Protein AF-A0A6G2JF98-F1 (afdb_monomer_lite)

Radius of gyration: 20.57 Å; chains: 1; bounding box: 46×42×62 Å

pLDDT: mean 96.07, std 3.15, range [63.69, 98.88]

Secondary structure (DSSP, 8-state):
----SSHHHHHHHHHTTPPB-TTS---HHHHHHHHHHHHHHHHHHHHHHHHHHHHHTT-SSHHHHHHHHHHHHHHHHHHHHHHHHHHTTTSS-HHHHHHHHHTTSS---GGGGS---SHHHHHHIIIIIHHHHHHHHHHHHHH--BHHHHHHHHHHHHHHHHHHHHHHHHHHHHHTS-HHHHHHHHHHHHHHHHHHHHTT-SPPPTT-HHHHTTSS-S-HHHHHHHHHHHHHHHHHHTT---S-TT-EE-TTT--EE-----HHHHHHHHTT-STTHHHHHHHHHHHHHHTHHHHHHHHHHHHHH-

Structure (mmCIF, N/CA/C/O backbone):
data_AF-A0A6G2JF98-F1
#
_entry.id   AF-A0A6G2JF98-F1
#
loop_
_atom_site.group_PDB
_atom_site.id
_atom_site.type_symbol
_atom_site.label_atom_id
_atom_site.label_alt_id
_atom_site.label_comp_id
_atom_site.label_asym_id
_atom_site.label_entity_id
_atom_site.label_seq_id
_atom_site.pdbx_PDB_ins_code
_atom_site.Cartn_x
_atom_site.Cartn_y
_atom_site.Cartn_z
_atom_site.occupan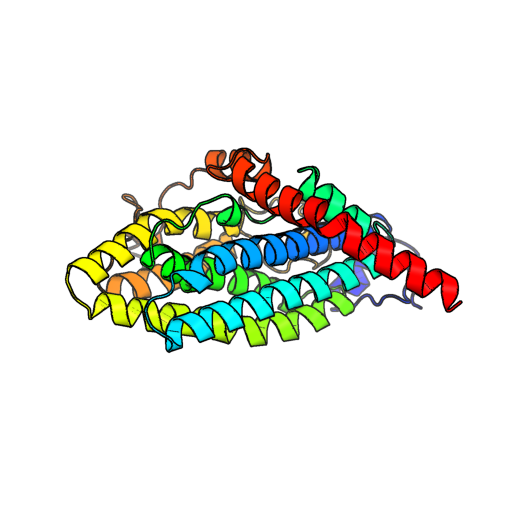cy
_atom_site.B_iso_or_equiv
_atom_site.auth_seq_id
_atom_site.auth_comp_id
_atom_site.auth_asym_id
_atom_site.auth_atom_id
_atom_site.pdbx_PDB_model_num
ATOM 1 N N . MET A 1 1 ? 23.867 4.548 -20.975 1.00 83.94 1 MET A N 1
ATOM 2 C CA . MET A 1 1 ? 23.493 3.225 -21.497 1.00 83.94 1 MET A CA 1
ATOM 3 C C . MET A 1 1 ? 24.542 2.176 -21.167 1.00 83.94 1 MET A C 1
ATOM 5 O O . MET A 1 1 ? 25.550 2.057 -21.861 1.00 83.94 1 MET A O 1
ATOM 9 N N . ARG A 1 2 ? 24.323 1.452 -20.067 1.00 94.69 2 ARG A N 1
ATOM 10 C CA . ARG A 1 2 ? 25.008 0.187 -19.772 1.00 94.69 2 ARG A CA 1
ATOM 11 C C . ARG A 1 2 ? 24.313 -0.956 -20.513 1.00 94.69 2 ARG A C 1
ATOM 13 O O . ARG A 1 2 ? 23.134 -0.856 -20.834 1.00 94.69 2 ARG A O 1
ATOM 20 N N . SER A 1 3 ? 25.050 -2.025 -20.771 1.00 94.19 3 SER A N 1
ATOM 21 C CA . SER A 1 3 ? 24.544 -3.273 -21.346 1.00 94.19 3 SER A CA 1
ATOM 22 C C . SER A 1 3 ? 25.224 -4.439 -20.643 1.00 94.19 3 SER A C 1
ATOM 24 O O . SER A 1 3 ? 26.373 -4.290 -20.226 1.00 94.19 3 SER A O 1
ATOM 26 N N . TRP A 1 4 ? 24.562 -5.590 -20.563 1.00 95.81 4 TRP A N 1
ATOM 27 C CA . TRP A 1 4 ? 25.105 -6.790 -19.922 1.00 95.81 4 TRP A CA 1
ATOM 28 C C . TRP A 1 4 ? 25.128 -7.940 -20.917 1.00 95.81 4 TRP A C 1
ATOM 30 O O . TRP A 1 4 ? 24.192 -8.141 -21.687 1.00 95.81 4 TRP A O 1
ATOM 40 N N . SER A 1 5 ? 26.209 -8.708 -20.897 1.00 93.94 5 SER A N 1
ATOM 41 C CA . SER A 1 5 ? 26.403 -9.870 -21.766 1.00 93.94 5 SER A CA 1
ATOM 42 C C . SER A 1 5 ? 25.667 -11.121 -21.273 1.00 93.94 5 SER A C 1
ATOM 44 O O . SER A 1 5 ? 25.494 -12.078 -22.028 1.00 93.94 5 SER A O 1
ATOM 46 N N . SER A 1 6 ? 25.235 -11.129 -20.007 1.00 96.25 6 SER A N 1
ATOM 47 C CA . SER A 1 6 ? 24.511 -12.231 -19.372 1.00 96.25 6 SER A CA 1
ATOM 48 C C . SER A 1 6 ? 23.693 -11.759 -18.165 1.00 96.25 6 SER A C 1
ATOM 50 O O . SER A 1 6 ? 23.936 -10.684 -17.614 1.00 96.25 6 SER A O 1
ATOM 52 N N . MET A 1 7 ? 22.753 -12.597 -17.711 1.00 96.38 7 MET A N 1
ATOM 53 C CA . MET A 1 7 ? 22.017 -12.353 -16.464 1.00 96.38 7 MET A CA 1
ATOM 54 C C . MET A 1 7 ? 22.942 -12.372 -15.236 1.00 96.38 7 MET A C 1
ATOM 56 O O . MET A 1 7 ? 22.711 -11.621 -14.299 1.00 96.38 7 MET A O 1
ATOM 60 N N . GLU A 1 8 ? 24.011 -13.174 -15.246 1.00 97.06 8 GLU A N 1
ATOM 61 C CA . GLU A 1 8 ? 24.986 -13.218 -14.144 1.00 97.06 8 GLU A CA 1
ATOM 62 C C . GLU A 1 8 ? 25.720 -11.880 -13.986 1.00 97.06 8 GLU A C 1
ATOM 64 O O . GLU A 1 8 ? 25.903 -11.398 -12.871 1.00 97.06 8 GLU A O 1
ATOM 69 N N . GLU A 1 9 ? 26.100 -11.244 -15.098 1.00 97.44 9 GLU A N 1
ATOM 70 C CA . GLU A 1 9 ? 26.723 -9.916 -15.081 1.00 97.44 9 GLU A CA 1
ATOM 71 C C . GLU A 1 9 ? 25.745 -8.839 -14.590 1.00 97.44 9 GLU A C 1
ATOM 73 O O . GLU A 1 9 ? 26.124 -7.957 -13.816 1.00 97.44 9 GLU A O 1
ATOM 78 N N . PHE A 1 10 ? 24.479 -8.924 -15.014 1.00 97.94 10 PHE A N 1
ATOM 79 C CA . PHE A 1 10 ? 23.415 -8.045 -14.529 1.00 97.94 10 PHE A CA 1
ATOM 80 C C . PHE A 1 10 ? 23.220 -8.190 -13.019 1.00 97.94 10 PHE A C 1
ATOM 82 O O . PHE A 1 10 ? 23.244 -7.196 -12.299 1.00 97.94 10 PHE A O 1
ATOM 89 N N . GLU A 1 11 ? 23.112 -9.418 -12.520 1.00 97.31 11 GLU A N 1
ATOM 90 C CA . GLU A 1 11 ? 22.926 -9.702 -11.095 1.00 97.31 11 GLU A CA 1
ATOM 91 C C . GLU A 1 11 ? 24.126 -9.266 -10.257 1.00 97.31 11 GLU A C 1
ATOM 93 O O . GLU A 1 11 ? 23.936 -8.600 -9.243 1.00 97.31 11 GLU A O 1
ATOM 98 N N . ALA A 1 12 ? 25.355 -9.505 -10.724 1.00 97.62 12 ALA A N 1
ATOM 99 C CA . ALA A 1 12 ? 26.559 -9.014 -10.056 1.00 97.62 12 ALA A CA 1
ATOM 100 C C . ALA A 1 12 ? 26.581 -7.478 -9.944 1.00 97.62 12 ALA A C 1
ATOM 102 O O . ALA A 1 12 ? 27.046 -6.927 -8.942 1.00 97.62 12 ALA A O 1
ATOM 103 N N . PHE A 1 13 ? 26.060 -6.772 -10.952 1.00 97.62 13 PHE A N 1
ATOM 104 C CA . PHE A 1 13 ? 25.894 -5.323 -10.894 1.00 97.62 13 PHE A CA 1
ATOM 105 C C . PHE A 1 13 ? 24.869 -4.901 -9.825 1.00 97.62 13 PHE A C 1
ATOM 107 O O . PHE A 1 13 ? 25.145 -3.965 -9.068 1.00 97.62 13 PHE A O 1
ATOM 114 N N . LEU A 1 14 ? 23.723 -5.586 -9.724 1.00 97.31 14 LEU A N 1
ATOM 115 C CA . LEU A 1 14 ? 22.720 -5.294 -8.690 1.00 97.31 14 LEU A CA 1
ATOM 116 C C . LEU A 1 14 ? 23.251 -5.597 -7.281 1.00 97.31 14 LEU A C 1
ATOM 118 O O . LEU A 1 14 ? 23.112 -4.763 -6.388 1.00 97.31 14 LEU A O 1
ATOM 122 N N . ASP A 1 15 ? 23.924 -6.735 -7.097 1.00 96.44 15 ASP A N 1
ATOM 123 C CA . ASP A 1 15 ? 24.528 -7.151 -5.823 1.00 96.44 15 ASP A CA 1
ATOM 124 C C . ASP A 1 15 ? 25.629 -6.187 -5.357 1.00 96.44 15 ASP A C 1
ATOM 126 O O . ASP A 1 15 ? 25.839 -5.994 -4.158 1.00 96.44 15 ASP A O 1
ATOM 130 N N . GLY A 1 16 ? 26.292 -5.510 -6.300 1.00 96.38 16 GLY A N 1
ATOM 131 C CA . GLY A 1 16 ? 27.215 -4.406 -6.033 1.00 96.38 16 GLY A CA 1
ATOM 132 C C . GLY A 1 16 ? 26.545 -3.095 -5.593 1.00 96.38 16 GLY A C 1
ATOM 133 O O . GLY A 1 16 ? 27.241 -2.096 -5.402 1.00 96.38 16 GLY A O 1
ATOM 134 N N . GLY A 1 17 ? 25.216 -3.061 -5.445 1.00 95.38 17 GLY A N 1
ATOM 135 C CA . GLY A 1 17 ? 24.438 -1.858 -5.127 1.00 95.38 17 GLY A CA 1
ATOM 136 C C . GLY A 1 17 ? 24.143 -0.978 -6.344 1.00 95.38 17 GLY A C 1
ATOM 137 O O . GLY A 1 17 ? 23.852 0.214 -6.201 1.00 95.38 17 GLY A O 1
ATOM 138 N N . GLY A 1 18 ? 24.253 -1.545 -7.544 1.00 95.94 18 GLY A N 1
ATOM 139 C CA . GLY A 1 18 ? 23.984 -0.864 -8.795 1.00 95.94 18 GLY A CA 1
ATOM 140 C C . GLY A 1 18 ? 22.524 -0.429 -8.940 1.00 95.94 18 GLY A C 1
ATOM 141 O O . GLY A 1 18 ? 21.602 -1.178 -8.633 1.00 95.94 18 GLY A O 1
ATOM 142 N N . LEU A 1 19 ? 22.315 0.788 -9.450 1.00 97.12 19 LEU A N 1
ATOM 143 C CA . LEU A 1 19 ? 20.996 1.283 -9.849 1.00 97.12 19 LEU A CA 1
ATOM 144 C C . LEU A 1 19 ? 20.830 1.201 -11.365 1.00 97.12 19 LEU A C 1
ATOM 146 O O . LEU A 1 19 ? 21.628 1.795 -12.096 1.00 97.12 19 LEU A O 1
ATOM 150 N N . VAL A 1 20 ? 19.800 0.484 -11.807 1.00 97.88 20 VAL A N 1
ATOM 151 C CA . VAL A 1 20 ? 19.343 0.419 -13.198 1.00 97.88 20 VAL A CA 1
ATOM 152 C C . VAL A 1 20 ? 18.572 1.696 -13.522 1.00 97.88 20 VAL A C 1
ATOM 154 O O . VAL A 1 20 ? 17.672 2.093 -12.775 1.00 97.88 20 VAL A O 1
ATOM 157 N N . GLU A 1 21 ? 18.934 2.348 -14.620 1.00 97.44 21 GLU A N 1
ATOM 158 C CA . GLU A 1 21 ? 18.334 3.592 -15.102 1.00 97.44 21 GLU A CA 1
ATOM 159 C C . GLU A 1 21 ? 17.601 3.371 -16.440 1.00 97.44 21 GLU A C 1
ATOM 161 O O . GLU A 1 21 ? 17.856 2.376 -17.117 1.00 97.44 21 GLU A O 1
ATOM 166 N N . PRO A 1 22 ? 16.673 4.265 -16.843 1.00 94.25 22 PRO A N 1
ATOM 167 C CA . PRO A 1 22 ? 15.857 4.073 -18.049 1.00 94.25 22 PRO A CA 1
ATOM 168 C C . PRO A 1 22 ? 16.644 3.940 -19.356 1.00 94.25 22 PRO A C 1
ATOM 170 O O . PRO A 1 22 ? 16.135 3.371 -20.315 1.00 94.25 22 PRO A O 1
ATOM 173 N N . ASP A 1 23 ? 17.846 4.519 -19.414 1.00 93.69 23 ASP A N 1
ATOM 174 C CA . ASP A 1 23 ? 18.708 4.500 -20.593 1.00 93.69 23 ASP A CA 1
ATOM 175 C C . ASP A 1 23 ? 19.654 3.301 -20.622 1.00 93.69 23 ASP A C 1
ATOM 177 O O . ASP A 1 23 ? 20.424 3.168 -21.571 1.00 93.69 23 ASP A O 1
ATOM 181 N N . ASP A 1 24 ? 19.659 2.462 -19.590 1.00 95.94 24 ASP A N 1
ATOM 182 C CA . ASP A 1 24 ? 20.355 1.193 -19.657 1.00 95.94 24 ASP A CA 1
ATOM 183 C C . ASP A 1 24 ? 19.558 0.199 -20.499 1.00 95.94 24 ASP A C 1
ATOM 185 O O . ASP A 1 24 ? 18.336 0.292 -20.646 1.00 95.94 24 ASP A O 1
ATOM 189 N N . ASP A 1 25 ? 20.258 -0.796 -21.033 1.00 92.31 25 ASP A N 1
ATOM 190 C CA . ASP A 1 25 ? 19.588 -2.024 -21.433 1.00 92.31 25 ASP A CA 1
ATOM 191 C C . ASP A 1 25 ? 18.818 -2.592 -20.210 1.00 92.31 25 ASP A C 1
ATOM 193 O O . ASP A 1 25 ? 19.009 -2.177 -19.063 1.00 92.31 25 ASP A O 1
ATOM 197 N N . MET A 1 26 ? 17.895 -3.517 -20.388 1.00 94.31 26 MET A N 1
ATOM 198 C CA . MET A 1 26 ? 17.239 -4.124 -19.231 1.00 94.31 26 MET A CA 1
ATOM 199 C C . MET A 1 26 ? 16.768 -5.505 -19.631 1.00 94.31 26 MET A C 1
ATOM 201 O O . MET A 1 26 ? 15.934 -5.585 -20.535 1.00 94.31 26 MET A O 1
ATOM 205 N N . PRO A 1 27 ? 17.242 -6.578 -18.970 1.00 96.69 27 PRO A N 1
ATOM 206 C CA . PRO A 1 27 ? 16.737 -7.909 -19.255 1.00 96.69 27 PRO A CA 1
ATOM 207 C C . PRO A 1 27 ? 15.209 -7.938 -19.140 1.00 96.69 27 PRO A C 1
ATOM 209 O O . PRO A 1 27 ? 14.662 -7.501 -18.125 1.00 96.69 27 PRO A O 1
ATOM 212 N N . ASP A 1 28 ? 14.523 -8.480 -20.148 1.00 96.69 28 ASP A N 1
ATOM 213 C CA . ASP A 1 28 ? 13.054 -8.447 -20.226 1.00 96.69 28 ASP A CA 1
ATOM 214 C C . ASP A 1 28 ? 12.386 -9.021 -18.971 1.00 96.69 28 ASP A C 1
ATOM 216 O O . ASP A 1 28 ? 11.426 -8.459 -18.452 1.00 96.69 28 ASP A O 1
ATOM 220 N N . ALA A 1 29 ? 12.942 -10.099 -18.413 1.00 97.06 29 ALA A N 1
ATOM 221 C CA . ALA A 1 29 ? 12.419 -10.705 -17.192 1.00 97.06 29 ALA A CA 1
ATOM 222 C C . ALA A 1 29 ? 12.488 -9.759 -15.975 1.00 97.06 29 ALA A C 1
ATOM 224 O O . ALA A 1 29 ? 11.565 -9.743 -15.160 1.00 97.06 29 ALA A O 1
ATOM 225 N N . TYR A 1 30 ? 13.547 -8.947 -15.868 1.00 98.00 30 TYR A N 1
ATOM 226 C CA . TYR A 1 30 ? 13.662 -7.920 -14.832 1.00 98.00 30 TYR A CA 1
ATOM 227 C C . TYR A 1 30 ? 12.689 -6.769 -15.099 1.00 98.00 30 TYR A C 1
ATOM 229 O O . TYR A 1 30 ? 11.973 -6.358 -14.186 1.00 98.00 30 TYR A O 1
ATOM 237 N N . ARG A 1 31 ? 12.608 -6.295 -16.353 1.00 98.12 31 ARG A N 1
ATOM 238 C CA . ARG A 1 31 ? 11.672 -5.240 -16.774 1.00 98.12 31 ARG A CA 1
ATOM 239 C C . ARG A 1 31 ? 10.237 -5.586 -16.396 1.00 98.12 31 ARG A C 1
ATOM 241 O O . ARG A 1 31 ? 9.568 -4.785 -15.752 1.00 98.12 31 ARG A O 1
ATOM 248 N N . GLU A 1 32 ? 9.799 -6.794 -16.731 1.00 98.06 32 GLU A N 1
ATOM 249 C CA . GLU A 1 32 ? 8.462 -7.299 -16.415 1.00 98.06 32 GLU A CA 1
ATOM 250 C C . GLU A 1 32 ? 8.224 -7.431 -14.906 1.00 98.06 32 GLU A C 1
ATOM 252 O O . GLU A 1 32 ? 7.156 -7.076 -14.402 1.00 98.06 32 GLU A O 1
ATOM 257 N N . ALA A 1 33 ? 9.215 -7.912 -14.149 1.00 98.00 33 ALA A N 1
ATOM 258 C CA . ALA A 1 33 ? 9.091 -8.040 -12.699 1.00 98.00 33 ALA A CA 1
ATOM 259 C C . ALA A 1 33 ? 8.956 -6.676 -12.006 1.00 98.00 33 ALA A C 1
ATOM 261 O O . ALA A 1 33 ? 8.083 -6.509 -11.151 1.00 98.00 33 ALA A O 1
ATOM 262 N N . VAL A 1 34 ? 9.773 -5.694 -12.398 1.00 98.12 34 VAL A N 1
ATOM 263 C CA . VAL A 1 34 ? 9.680 -4.322 -11.882 1.00 98.12 34 VAL A CA 1
ATOM 264 C C . VAL A 1 34 ? 8.360 -3.686 -12.304 1.00 98.12 34 VAL A C 1
ATOM 266 O O . VAL A 1 34 ? 7.664 -3.136 -11.453 1.00 98.12 34 VAL A O 1
ATOM 269 N N . PHE A 1 35 ? 7.977 -3.810 -13.579 1.00 98.56 35 PHE A N 1
ATOM 270 C CA . PHE A 1 35 ? 6.724 -3.265 -14.096 1.00 98.56 35 PHE A CA 1
ATOM 271 C C . PHE A 1 35 ? 5.525 -3.766 -13.287 1.00 98.56 35 PHE A C 1
ATOM 273 O O . PHE A 1 35 ? 4.773 -2.959 -12.749 1.00 98.56 35 PHE A O 1
ATOM 280 N N . ARG A 1 36 ? 5.381 -5.088 -13.120 1.00 98.12 36 ARG A N 1
ATOM 281 C CA . ARG A 1 36 ? 4.261 -5.676 -12.367 1.00 98.12 36 ARG A CA 1
ATOM 282 C C . ARG A 1 36 ? 4.243 -5.236 -10.906 1.00 98.12 36 ARG A C 1
ATOM 284 O O . ARG A 1 36 ? 3.168 -5.066 -10.332 1.00 98.12 36 ARG A O 1
ATOM 291 N N . PHE A 1 37 ? 5.416 -5.058 -10.301 1.00 97.88 37 PHE A N 1
ATOM 292 C CA . PHE A 1 37 ? 5.524 -4.585 -8.924 1.00 97.88 37 PHE A CA 1
ATOM 293 C C . PHE A 1 37 ? 5.077 -3.122 -8.784 1.00 97.88 37 PHE A C 1
ATOM 295 O O . PHE A 1 37 ? 4.326 -2.793 -7.867 1.00 97.88 37 PHE A O 1
ATOM 302 N N . ILE A 1 38 ? 5.486 -2.251 -9.710 1.00 98.44 38 ILE A N 1
ATOM 303 C CA . ILE A 1 38 ? 5.089 -0.836 -9.708 1.00 98.44 38 ILE A CA 1
ATOM 304 C C . ILE A 1 38 ? 3.616 -0.679 -10.109 1.00 98.44 38 ILE A C 1
ATOM 306 O O . ILE A 1 38 ? 2.929 0.134 -9.502 1.00 98.44 38 ILE A O 1
ATOM 310 N N . GLU A 1 39 ? 3.102 -1.471 -11.056 1.00 98.69 39 GLU A N 1
ATOM 311 C CA . GLU A 1 39 ? 1.677 -1.488 -11.430 1.00 98.69 39 GLU A CA 1
ATOM 312 C C . GLU A 1 39 ? 0.804 -1.863 -10.224 1.00 98.69 39 GLU A C 1
ATOM 314 O O . GLU A 1 39 ? -0.156 -1.158 -9.919 1.00 98.69 39 GLU A O 1
ATOM 319 N N . LEU A 1 40 ? 1.173 -2.911 -9.474 1.00 97.94 40 LEU A N 1
ATOM 320 C CA . LEU A 1 40 ? 0.493 -3.274 -8.226 1.00 97.94 40 LEU A CA 1
ATOM 321 C C . LEU A 1 40 ? 0.474 -2.102 -7.234 1.00 97.94 40 LEU A C 1
ATOM 323 O O . LEU A 1 40 ? -0.564 -1.824 -6.629 1.00 97.94 40 LEU A O 1
ATOM 327 N N . HIS A 1 41 ? 1.608 -1.419 -7.063 1.00 98.25 41 HIS A N 1
ATOM 328 C CA . HIS A 1 41 ? 1.719 -0.278 -6.157 1.00 98.25 41 HIS A CA 1
ATOM 329 C C . HIS A 1 41 ? 0.845 0.894 -6.628 1.00 98.25 41 HIS A C 1
ATOM 331 O O . HIS A 1 41 ? 0.025 1.381 -5.859 1.00 98.25 41 HIS A O 1
ATOM 337 N N . ALA A 1 42 ? 0.918 1.269 -7.908 1.00 98.56 42 ALA A N 1
ATOM 338 C CA . ALA A 1 42 ? 0.118 2.344 -8.496 1.00 98.56 42 ALA A CA 1
ATOM 339 C C . ALA A 1 42 ? -1.391 2.085 -8.374 1.00 98.56 42 ALA A C 1
ATOM 341 O O . ALA A 1 42 ? -2.153 2.971 -7.977 1.00 98.56 42 ALA A O 1
ATOM 342 N N . ASN A 1 43 ? -1.823 0.853 -8.662 1.00 98.38 43 ASN A N 1
ATOM 343 C CA . ASN A 1 43 ? -3.211 0.436 -8.487 1.00 98.38 43 ASN A CA 1
ATOM 344 C C . ASN A 1 43 ? -3.650 0.565 -7.025 1.00 98.38 43 ASN A C 1
ATOM 346 O O . ASN A 1 43 ? -4.791 0.928 -6.746 1.00 98.38 43 ASN A O 1
ATOM 350 N N . SER A 1 44 ? -2.747 0.259 -6.095 1.00 97.94 44 SER A N 1
ATOM 351 C CA . SER A 1 44 ? -3.022 0.312 -4.663 1.00 97.94 44 SER A CA 1
ATOM 352 C C . SER A 1 44 ? -3.179 1.737 -4.166 1.00 97.94 44 SER A C 1
ATOM 354 O O . SER A 1 44 ? -4.176 1.995 -3.512 1.00 97.94 44 SER A O 1
ATOM 356 N N . GLU A 1 45 ? -2.301 2.659 -4.556 1.00 98.06 45 GLU A N 1
ATOM 357 C CA . GLU A 1 45 ? -2.449 4.092 -4.259 1.00 98.06 45 GLU A CA 1
ATOM 358 C C . GLU A 1 45 ? -3.765 4.649 -4.829 1.00 98.06 45 GLU A C 1
ATOM 360 O O . GLU A 1 45 ? -4.523 5.355 -4.163 1.00 98.06 45 GLU A O 1
ATOM 365 N N . TYR A 1 46 ? -4.118 4.268 -6.064 1.00 97.88 46 TYR A N 1
ATOM 366 C CA . TYR A 1 46 ? -5.366 4.719 -6.682 1.00 97.88 46 TYR A CA 1
ATOM 367 C C . TYR A 1 46 ? -6.598 4.206 -5.922 1.00 97.88 46 TYR A C 1
ATOM 369 O O . TYR A 1 46 ? -7.507 4.971 -5.580 1.00 97.88 46 TYR A O 1
ATOM 377 N N . MET A 1 47 ? -6.634 2.904 -5.625 1.00 96.88 47 MET A N 1
ATOM 378 C CA . MET A 1 47 ? -7.724 2.296 -4.863 1.00 96.88 47 MET A CA 1
ATOM 379 C C . MET A 1 47 ? -7.708 2.726 -3.387 1.00 96.88 47 MET A C 1
ATOM 381 O O . MET A 1 47 ? -8.772 2.778 -2.771 1.00 96.88 47 MET A O 1
ATOM 385 N N . GLY A 1 48 ? -6.560 3.088 -2.823 1.00 95.31 48 GLY A N 1
ATOM 386 C CA . GLY A 1 48 ? -6.413 3.668 -1.491 1.00 95.31 48 GLY A CA 1
ATOM 387 C C . GLY A 1 48 ? -7.025 5.055 -1.414 1.00 95.31 48 GLY A C 1
ATOM 388 O O . GLY A 1 48 ? -7.992 5.256 -0.673 1.00 95.31 48 GLY A O 1
ATOM 389 N N . GLY A 1 49 ? -6.610 5.961 -2.300 1.00 95.50 49 GLY A N 1
ATOM 390 C CA . GLY A 1 49 ? -7.188 7.299 -2.422 1.00 95.50 49 GLY A CA 1
ATOM 391 C C . GLY A 1 49 ? -8.706 7.278 -2.636 1.00 95.50 49 GLY A C 1
ATOM 392 O O . GLY A 1 49 ? -9.446 8.044 -2.018 1.00 95.50 49 GLY A O 1
ATOM 393 N N . LEU A 1 50 ? -9.230 6.344 -3.438 1.00 93.56 50 LEU A N 1
ATOM 394 C CA . LEU A 1 50 ? -10.679 6.175 -3.596 1.00 93.56 50 LEU A CA 1
ATOM 395 C C . LEU A 1 50 ? -11.384 5.666 -2.324 1.00 93.56 50 LEU A C 1
ATOM 397 O O . LEU A 1 50 ? -12.599 5.829 -2.207 1.00 93.56 50 LEU A O 1
ATOM 401 N N . THR A 1 51 ? -10.685 4.964 -1.429 1.00 91.25 51 THR A N 1
ATOM 402 C CA . THR A 1 51 ? -11.232 4.493 -0.141 1.00 91.25 51 THR A CA 1
ATOM 403 C C . THR A 1 51 ? -11.324 5.667 0.828 1.00 91.25 51 THR A C 1
ATOM 405 O O . THR A 1 51 ? -12.399 5.938 1.361 1.00 91.25 51 THR A O 1
ATOM 408 N N . GLU A 1 52 ? -10.238 6.428 0.950 1.00 91.56 52 GLU A N 1
ATOM 409 C CA . GLU A 1 52 ? -10.142 7.657 1.749 1.00 91.56 52 GLU A CA 1
ATOM 410 C C . GLU A 1 52 ? -11.198 8.698 1.344 1.00 91.56 52 GLU A C 1
ATOM 412 O O . GLU A 1 52 ? -11.906 9.287 2.173 1.00 91.56 52 GLU A O 1
ATOM 417 N N . ARG A 1 53 ? -11.393 8.863 0.029 1.00 93.38 53 ARG A N 1
ATOM 418 C CA . ARG A 1 53 ? -12.383 9.778 -0.550 1.00 93.38 53 ARG A CA 1
ATOM 419 C C . ARG A 1 53 ? -13.796 9.557 0.002 1.00 93.38 53 ARG A C 1
ATOM 421 O O . ARG A 1 53 ? -14.525 10.532 0.210 1.00 93.38 53 ARG A O 1
ATOM 428 N N . ASP A 1 54 ? -14.197 8.307 0.254 1.00 92.56 54 ASP A N 1
ATOM 429 C CA . ASP A 1 54 ? -15.552 7.959 0.718 1.00 92.56 54 ASP A CA 1
ATOM 430 C C . ASP A 1 54 ? -15.876 8.550 2.113 1.00 92.56 54 ASP A C 1
ATOM 432 O O . ASP A 1 54 ? -17.056 8.627 2.503 1.00 92.56 54 ASP A O 1
ATOM 436 N N . TRP A 1 55 ? -14.849 9.002 2.846 1.00 94.19 55 TRP A N 1
ATOM 437 C CA . TRP A 1 55 ? -14.944 9.609 4.174 1.00 94.19 55 TRP A CA 1
ATOM 438 C C . TRP A 1 55 ? -14.774 11.126 4.210 1.00 94.19 55 TRP A C 1
ATOM 440 O O . TRP A 1 55 ? -15.205 11.733 5.191 1.00 94.19 55 TRP A O 1
ATOM 450 N N . ILE A 1 56 ? -14.289 11.780 3.146 1.00 95.88 56 ILE A N 1
ATOM 451 C CA . ILE A 1 56 ? -14.120 13.250 3.110 1.00 95.88 56 ILE A CA 1
ATOM 452 C C . ILE A 1 56 ? -15.420 13.971 3.502 1.00 95.88 56 ILE A C 1
ATOM 454 O O . ILE A 1 56 ? -15.431 14.881 4.334 1.00 95.88 56 ILE A O 1
ATOM 458 N N . ALA A 1 57 ? -16.560 13.558 2.943 1.00 95.88 57 ALA A N 1
ATOM 459 C CA . ALA A 1 57 ? -17.842 14.194 3.244 1.00 95.88 57 ALA A CA 1
ATOM 460 C C . ALA A 1 57 ? -18.302 13.963 4.699 1.00 95.88 57 ALA A C 1
ATOM 462 O O . ALA A 1 57 ? -18.962 14.836 5.268 1.00 95.88 57 ALA A O 1
ATOM 463 N N . LYS A 1 58 ? -17.915 12.831 5.298 1.00 96.06 58 LYS A N 1
ATOM 464 C CA . LYS A 1 58 ? -18.399 12.317 6.592 1.00 96.06 58 LYS A CA 1
ATOM 465 C C . LYS A 1 58 ? -17.449 12.598 7.761 1.00 96.06 58 LYS A C 1
ATOM 467 O O . LYS A 1 58 ? -17.844 12.406 8.906 1.00 96.06 58 LYS A O 1
ATOM 472 N N . ALA A 1 59 ? -16.221 13.036 7.481 1.00 96.75 59 ALA A N 1
ATOM 473 C CA . ALA A 1 59 ? -15.200 13.288 8.489 1.00 96.75 59 ALA A CA 1
ATOM 474 C C . ALA A 1 59 ? -15.709 14.270 9.569 1.00 96.75 59 ALA A C 1
ATOM 476 O O . ALA A 1 59 ? -16.250 15.333 9.227 1.00 96.75 59 ALA A O 1
ATOM 477 N N . PRO A 1 60 ? -15.554 13.940 10.867 1.00 95.94 60 PRO A N 1
ATOM 478 C CA . PRO A 1 60 ? -16.081 14.748 11.956 1.00 95.94 60 PRO A CA 1
ATOM 479 C C . PRO A 1 60 ? -15.228 16.002 12.164 1.00 95.94 60 PRO A C 1
ATOM 481 O O . PRO A 1 60 ? -14.078 15.928 12.594 1.00 95.94 60 PRO A O 1
ATOM 484 N N . GLY A 1 61 ? -15.818 17.167 11.902 1.00 95.94 61 GLY A N 1
ATOM 485 C CA . GLY A 1 61 ? -15.155 18.463 12.053 1.00 95.94 61 GLY A CA 1
ATOM 486 C C . GLY A 1 61 ? -14.278 18.854 10.858 1.00 95.94 61 GLY A C 1
ATOM 487 O O . GLY A 1 61 ? -13.846 18.025 10.058 1.00 95.94 61 GLY A O 1
ATOM 488 N N . LEU A 1 62 ? -14.022 20.158 10.727 1.00 96.88 62 LEU A N 1
ATOM 489 C CA . LEU A 1 62 ? -13.308 20.715 9.572 1.00 96.88 62 LEU A CA 1
ATOM 490 C C . LEU A 1 62 ? -11.839 20.286 9.517 1.00 96.88 62 LEU A C 1
ATOM 492 O O . LEU A 1 62 ? -11.348 19.996 8.434 1.00 96.88 62 LEU A O 1
ATOM 496 N N . THR A 1 63 ? -11.157 20.191 10.660 1.00 95.38 63 THR A N 1
ATOM 497 C CA . THR A 1 63 ? -9.751 19.763 10.711 1.00 95.38 63 THR A CA 1
ATOM 498 C C . THR A 1 63 ? -9.576 18.360 10.140 1.00 95.38 63 THR A C 1
ATOM 500 O O . THR A 1 63 ? -8.804 18.178 9.208 1.00 95.38 63 THR A O 1
ATOM 503 N N . ASN A 1 64 ? -10.358 17.387 10.616 1.00 95.94 64 ASN A N 1
ATOM 504 C CA . ASN A 1 64 ? -10.275 16.009 10.127 1.00 95.94 64 ASN A CA 1
ATOM 505 C C . ASN A 1 64 ? -10.674 15.903 8.651 1.00 95.94 64 ASN A C 1
ATOM 507 O O . ASN A 1 64 ? -10.092 15.119 7.909 1.00 95.94 64 ASN A O 1
ATOM 511 N N . LYS A 1 65 ? -11.637 16.720 8.209 1.00 97.12 65 LYS A N 1
ATOM 512 C CA . LYS A 1 65 ? -12.031 16.804 6.800 1.00 97.12 65 LYS A CA 1
ATOM 513 C C . LYS A 1 65 ? -10.903 17.321 5.906 1.00 97.12 65 LYS A C 1
ATOM 515 O O . LYS A 1 65 ? -10.694 16.768 4.831 1.00 97.12 65 LYS A O 1
ATOM 520 N N . LEU A 1 66 ? -10.178 18.351 6.346 1.00 96.00 66 LEU A N 1
ATOM 521 C CA . LEU A 1 66 ? -9.011 18.870 5.631 1.00 96.00 66 LEU A CA 1
ATOM 522 C C . LEU A 1 66 ? -7.887 17.833 5.580 1.00 96.00 66 LEU A C 1
ATOM 524 O O . LEU A 1 66 ? -7.295 17.654 4.522 1.00 96.00 66 LEU A O 1
ATOM 528 N N . THR A 1 67 ? -7.642 17.108 6.674 1.00 93.88 67 THR A N 1
ATOM 529 C CA . THR A 1 67 ? -6.633 16.043 6.687 1.00 93.88 67 THR A CA 1
ATOM 530 C C . THR A 1 67 ? -6.997 14.889 5.755 1.00 93.88 67 THR A C 1
ATOM 532 O O . THR A 1 67 ? -6.153 14.457 4.977 1.00 93.88 67 THR A O 1
ATOM 535 N N . ALA A 1 68 ? -8.251 14.423 5.770 1.00 94.38 68 ALA A N 1
ATOM 536 C CA . ALA A 1 68 ? -8.715 13.375 4.858 1.00 94.38 68 ALA A CA 1
ATOM 537 C C . ALA A 1 68 ? -8.604 13.806 3.385 1.00 94.38 68 ALA A C 1
ATOM 539 O O . ALA A 1 68 ? -8.226 13.010 2.527 1.00 94.38 68 ALA A O 1
ATOM 540 N N . LEU A 1 69 ? -8.893 15.080 3.091 1.00 96.44 69 LEU A N 1
ATOM 541 C CA . LEU A 1 69 ? -8.725 15.647 1.754 1.00 96.44 69 LEU A CA 1
ATOM 542 C C . LEU A 1 69 ? -7.249 15.686 1.339 1.00 96.44 69 LEU A C 1
ATOM 544 O O . LEU A 1 69 ? -6.942 15.279 0.224 1.00 96.44 69 LEU A O 1
ATOM 548 N N . ALA A 1 70 ? -6.354 16.129 2.227 1.00 95.94 70 ALA A N 1
ATOM 549 C CA . ALA A 1 70 ? -4.917 16.164 1.964 1.00 95.94 70 ALA A CA 1
ATOM 550 C C . ALA A 1 70 ? -4.347 14.756 1.719 1.00 95.94 70 ALA A C 1
ATOM 552 O O . ALA A 1 70 ? -3.692 14.550 0.704 1.00 95.94 70 ALA A O 1
ATOM 553 N N . LYS A 1 71 ? -4.687 13.771 2.566 1.00 95.44 71 LYS A N 1
ATOM 554 C CA . LYS A 1 71 ? -4.295 12.364 2.360 1.00 95.44 71 LYS A CA 1
ATOM 555 C C . LYS A 1 71 ? -4.793 11.842 1.016 1.00 95.44 71 LYS A C 1
ATOM 557 O O . LYS A 1 71 ? -4.007 11.361 0.216 1.00 95.44 71 LYS A O 1
ATOM 562 N N . THR A 1 72 ? -6.084 12.021 0.720 1.00 96.50 72 THR A N 1
ATOM 563 C CA . THR A 1 72 ? -6.663 11.591 -0.565 1.00 96.50 72 THR A CA 1
ATOM 564 C C . THR A 1 72 ? -5.947 12.234 -1.756 1.00 96.50 72 THR A C 1
ATOM 566 O O . THR A 1 72 ? -5.751 11.589 -2.782 1.00 96.50 72 THR A O 1
ATOM 569 N N . GLN A 1 73 ? -5.576 13.511 -1.649 1.00 97.69 73 GLN A N 1
ATOM 570 C CA . GLN A 1 73 ? -4.837 14.206 -2.697 1.00 97.69 73 GLN A CA 1
ATOM 571 C C . GLN A 1 73 ? -3.439 13.608 -2.902 1.00 97.69 73 GLN A C 1
ATOM 573 O O . GLN A 1 73 ? 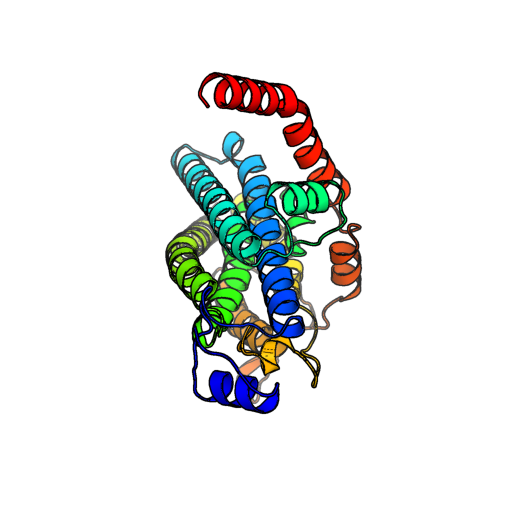-3.047 13.411 -4.054 1.00 97.69 73 GLN A O 1
ATOM 578 N N . ASP A 1 74 ? -2.718 13.3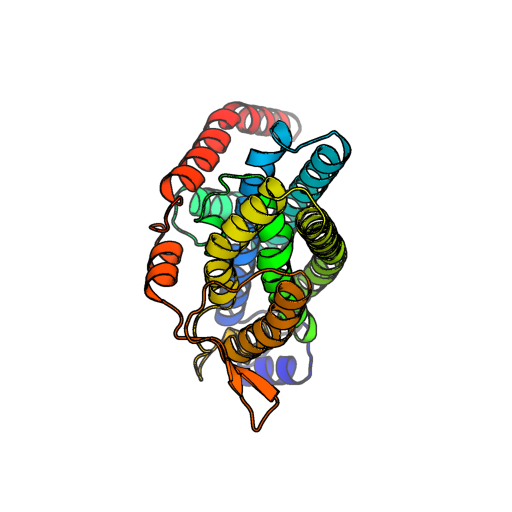24 -1.816 1.00 97.44 74 ASP A N 1
ATOM 579 C CA . ASP A 1 74 ? -1.389 12.713 -1.869 1.00 97.44 74 ASP A CA 1
ATOM 580 C C . ASP A 1 74 ? -1.453 11.327 -2.523 1.00 97.44 74 ASP A C 1
ATOM 582 O O . ASP A 1 74 ? -0.751 11.109 -3.503 1.00 97.44 74 ASP A O 1
ATOM 586 N N . GLU A 1 75 ? -2.377 10.460 -2.103 1.00 97.50 75 GLU A N 1
ATOM 587 C CA . GLU A 1 75 ? -2.568 9.095 -2.638 1.00 97.50 75 GLU A CA 1
ATOM 588 C C . GLU A 1 75 ? -2.826 9.095 -4.156 1.00 97.50 75 GLU A C 1
ATOM 590 O O . GLU A 1 75 ? -2.212 8.362 -4.932 1.00 97.50 75 GLU A O 1
ATOM 595 N N . ILE A 1 76 ? -3.699 9.991 -4.637 1.00 97.31 76 ILE A N 1
ATOM 596 C CA . ILE A 1 76 ? -3.948 10.135 -6.080 1.00 97.31 76 ILE A CA 1
ATOM 597 C C . ILE A 1 76 ? -2.706 10.681 -6.805 1.00 97.31 76 ILE A C 1
ATOM 599 O O . ILE A 1 76 ? -2.425 10.290 -7.944 1.00 97.31 76 ILE A O 1
ATOM 603 N N . GLY A 1 77 ? -1.940 11.560 -6.157 1.00 98.12 77 GLY A N 1
ATOM 604 C CA . GLY A 1 77 ? -0.651 12.034 -6.656 1.00 98.12 77 GLY A CA 1
ATOM 605 C C . GLY A 1 77 ? 0.401 10.924 -6.734 1.00 98.12 77 GLY A C 1
ATOM 606 O O . GLY A 1 77 ? 1.114 10.830 -7.735 1.00 98.12 77 GLY A O 1
ATOM 607 N N . HIS A 1 78 ? 0.477 10.059 -5.723 1.00 98.44 78 HIS A N 1
ATOM 608 C CA . HIS A 1 78 ? 1.380 8.909 -5.655 1.00 98.44 78 HIS A CA 1
ATOM 609 C C . HIS A 1 78 ? 1.055 7.905 -6.751 1.00 98.44 78 HIS A C 1
ATOM 611 O O . HIS A 1 78 ? 1.943 7.556 -7.531 1.00 98.44 78 HIS A O 1
ATOM 617 N N . ALA A 1 79 ? -0.224 7.548 -6.903 1.00 98.25 79 ALA A N 1
ATOM 618 C CA . ALA A 1 79 ? -0.701 6.706 -7.996 1.00 98.25 79 ALA A CA 1
ATOM 619 C C . ALA A 1 79 ? -0.251 7.252 -9.356 1.00 98.25 79 ALA A C 1
ATOM 621 O O . ALA A 1 79 ? 0.306 6.521 -10.175 1.00 98.25 79 ALA A O 1
ATOM 622 N N . HIS A 1 80 ? -0.433 8.557 -9.590 1.00 97.75 80 HIS A N 1
ATOM 623 C CA . HIS A 1 80 ? -0.031 9.194 -10.841 1.00 97.75 80 HIS A CA 1
ATOM 624 C C . HIS A 1 80 ? 1.478 9.081 -11.103 1.00 97.75 80 HIS A C 1
ATOM 626 O O . HIS A 1 80 ? 1.881 8.705 -12.205 1.00 97.75 80 HIS A O 1
ATOM 632 N N . LEU A 1 81 ? 2.312 9.364 -10.096 1.00 98.00 81 LEU A N 1
ATOM 633 C CA . LEU A 1 81 ? 3.769 9.243 -10.204 1.00 98.00 81 LEU A CA 1
ATOM 634 C C . LEU A 1 81 ? 4.200 7.802 -10.503 1.00 98.00 81 LEU A C 1
ATOM 636 O O . LEU A 1 81 ? 5.071 7.583 -11.345 1.00 98.00 81 LEU A O 1
ATOM 640 N N . LEU A 1 82 ? 3.583 6.821 -9.845 1.00 98.62 82 LEU A N 1
ATOM 641 C CA . LEU A 1 82 ? 3.893 5.407 -10.044 1.00 98.62 82 LEU A CA 1
ATOM 642 C C . LEU A 1 82 ? 3.460 4.918 -11.429 1.00 98.62 82 LEU A C 1
ATOM 644 O O . LEU A 1 82 ? 4.248 4.257 -12.103 1.00 98.62 82 LEU A O 1
ATOM 648 N N . TYR A 1 83 ? 2.271 5.302 -11.904 1.00 98.69 83 TYR A N 1
ATOM 649 C CA . TYR A 1 83 ? 1.833 4.987 -13.267 1.00 98.69 83 TYR A CA 1
ATOM 650 C C . TYR A 1 83 ? 2.751 5.593 -14.329 1.00 98.69 83 TYR A C 1
ATOM 652 O O . TYR A 1 83 ? 2.970 4.966 -15.361 1.00 98.69 83 TYR A O 1
ATOM 660 N N . MET A 1 84 ? 3.300 6.793 -14.106 1.00 98.00 84 MET A N 1
ATOM 661 C CA . MET A 1 84 ? 4.298 7.367 -15.016 1.00 98.00 84 MET A CA 1
ATOM 662 C C . MET A 1 84 ? 5.564 6.509 -15.063 1.00 98.00 84 MET A C 1
ATOM 664 O O . MET A 1 84 ? 5.981 6.110 -16.145 1.00 98.00 84 MET A O 1
ATOM 668 N N . VAL A 1 85 ? 6.124 6.154 -13.902 1.00 97.88 85 VAL A N 1
ATOM 669 C CA . VAL A 1 85 ? 7.333 5.316 -13.839 1.00 97.88 85 VAL A CA 1
ATOM 670 C C . VAL A 1 85 ? 7.110 3.931 -14.451 1.00 97.88 85 VAL A C 1
ATOM 672 O O . VAL A 1 85 ? 7.999 3.420 -15.131 1.00 97.88 85 VAL A O 1
ATOM 675 N N . ALA A 1 86 ? 5.946 3.318 -14.224 1.00 98.31 86 ALA A N 1
ATOM 676 C CA . ALA A 1 86 ? 5.600 2.035 -14.831 1.00 98.31 86 ALA A CA 1
ATOM 677 C C . ALA A 1 86 ? 5.451 2.149 -16.357 1.00 98.31 86 ALA A C 1
ATOM 679 O O . ALA A 1 86 ? 5.957 1.297 -17.086 1.00 98.31 86 ALA A O 1
ATOM 680 N N . ALA A 1 87 ? 4.809 3.214 -16.849 1.00 98.12 87 ALA A N 1
ATOM 681 C CA . ALA A 1 87 ? 4.619 3.429 -18.281 1.00 98.12 87 ALA A CA 1
ATOM 682 C C . ALA A 1 87 ? 5.943 3.658 -19.027 1.00 98.12 87 ALA A C 1
ATOM 684 O O . ALA A 1 87 ? 6.106 3.156 -20.139 1.00 98.12 87 ALA A O 1
ATOM 685 N N . ASP A 1 88 ? 6.913 4.329 -18.397 1.00 96.12 88 ASP A N 1
ATOM 686 C CA . ASP A 1 88 ? 8.257 4.531 -18.959 1.00 96.12 88 ASP A CA 1
ATOM 687 C C . ASP A 1 88 ? 9.006 3.207 -19.209 1.00 96.12 88 ASP A C 1
ATOM 689 O O . ASP A 1 88 ? 9.960 3.169 -19.985 1.00 96.12 88 ASP A O 1
ATOM 693 N N . MET A 1 89 ? 8.572 2.094 -18.599 1.00 95.25 89 MET A N 1
ATOM 694 C CA . MET A 1 89 ? 9.154 0.773 -18.864 1.00 95.25 89 MET A CA 1
ATOM 695 C C . MET A 1 89 ? 8.740 0.191 -20.222 1.00 95.25 89 MET A C 1
ATOM 697 O O . MET A 1 89 ? 9.371 -0.767 -20.669 1.00 95.25 89 MET A O 1
ATOM 701 N N . GLY A 1 90 ? 7.708 0.745 -20.869 1.00 95.81 90 GLY A N 1
ATOM 702 C CA . GLY A 1 90 ? 7.251 0.349 -22.204 1.00 95.81 90 GLY A CA 1
ATOM 703 C C . GLY A 1 90 ? 6.414 -0.935 -22.267 1.00 95.81 90 GLY A C 1
ATOM 704 O O . GLY A 1 90 ? 6.119 -1.391 -23.366 1.00 95.81 90 GLY A O 1
ATOM 705 N N . VAL A 1 91 ? 6.031 -1.518 -21.123 1.00 97.69 91 VAL A N 1
ATOM 706 C CA . VAL A 1 91 ? 5.225 -2.756 -21.063 1.00 97.69 91 VAL A CA 1
ATOM 707 C C . VAL A 1 91 ? 3.736 -2.469 -21.280 1.00 97.69 91 VAL A C 1
ATOM 709 O O . VAL A 1 91 ? 3.079 -3.146 -22.066 1.00 97.69 91 VAL A O 1
ATOM 712 N N . LYS A 1 92 ? 3.206 -1.447 -20.598 1.00 98.38 92 LYS A N 1
ATOM 713 C CA . LYS A 1 92 ? 1.850 -0.922 -20.794 1.00 98.38 92 LYS A CA 1
ATOM 714 C C . LYS A 1 92 ? 1.845 0.592 -20.675 1.00 98.38 92 LYS A C 1
ATOM 716 O O . LYS A 1 92 ? 2.588 1.176 -19.889 1.00 98.38 92 LYS A O 1
ATOM 721 N N . THR A 1 93 ? 0.939 1.223 -21.401 1.00 98.19 93 THR A N 1
ATOM 722 C CA . THR A 1 93 ? 0.575 2.626 -21.215 1.00 98.19 93 THR A CA 1
ATOM 723 C C . THR A 1 93 ? -0.234 2.826 -19.928 1.00 98.19 93 THR A C 1
ATOM 725 O O . THR A 1 93 ? -0.791 1.891 -19.348 1.00 98.19 93 THR A O 1
ATOM 728 N N . ARG A 1 94 ? -0.348 4.083 -19.483 1.00 97.19 94 ARG A N 1
ATOM 729 C CA . ARG A 1 94 ? -1.178 4.455 -18.320 1.00 97.19 94 ARG A CA 1
ATOM 730 C C . ARG A 1 94 ? -2.655 4.094 -18.509 1.00 97.19 94 ARG A C 1
ATOM 732 O O . ARG A 1 94 ? -3.304 3.669 -17.553 1.00 97.19 94 ARG A O 1
ATOM 739 N N . ASP A 1 95 ? -3.158 4.219 -19.733 1.00 95.25 95 ASP A N 1
ATOM 740 C CA . ASP A 1 95 ? -4.548 3.903 -20.066 1.00 95.25 95 ASP A CA 1
ATOM 741 C C . ASP A 1 95 ? -4.799 2.394 -20.054 1.00 95.25 95 ASP A C 1
ATOM 743 O O . ASP A 1 95 ? -5.829 1.953 -19.543 1.00 95.25 95 ASP A O 1
ATOM 747 N N . GLU A 1 96 ? -3.849 1.590 -20.541 1.00 98.12 96 GLU A N 1
ATOM 748 C CA . GLU A 1 96 ? -3.921 0.127 -20.460 1.00 98.12 96 GLU A CA 1
ATOM 749 C C . GLU A 1 96 ? -3.900 -0.354 -19.007 1.00 98.12 96 GLU A C 1
ATOM 751 O O . GLU A 1 96 ? -4.775 -1.130 -18.626 1.00 98.12 96 GLU A O 1
ATOM 756 N N . MET A 1 97 ? -2.984 0.157 -18.172 1.00 98.56 97 MET A N 1
ATOM 757 C CA . MET A 1 97 ? -2.938 -0.181 -16.739 1.00 98.56 97 MET A CA 1
ATOM 758 C C . MET A 1 97 ? -4.247 0.182 -16.027 1.00 98.56 97 MET A C 1
ATOM 760 O O . MET A 1 97 ? -4.819 -0.635 -15.304 1.00 98.56 97 MET A O 1
ATOM 764 N N . THR A 1 98 ? -4.768 1.386 -16.285 1.00 96.56 98 THR A N 1
ATOM 765 C CA . THR A 1 98 ? -6.030 1.851 -15.690 1.00 96.56 98 THR A CA 1
ATOM 766 C C . THR A 1 98 ? -7.206 0.993 -16.155 1.00 96.56 98 THR A C 1
ATOM 768 O O . THR A 1 98 ? -8.019 0.549 -15.347 1.00 96.56 98 THR A O 1
ATOM 771 N N . THR A 1 99 ? -7.294 0.700 -17.451 1.00 96.56 99 THR A N 1
ATOM 772 C CA . THR A 1 99 ? -8.375 -0.124 -18.009 1.00 96.56 99 THR A CA 1
ATOM 773 C C . THR A 1 99 ? -8.305 -1.563 -17.495 1.00 96.56 99 THR A C 1
ATOM 775 O O . THR A 1 99 ? -9.345 -2.167 -17.225 1.00 96.56 99 THR A O 1
ATOM 778 N N . ASP A 1 100 ? -7.103 -2.118 -17.330 1.00 97.88 100 ASP A N 1
ATOM 779 C CA . ASP A 1 100 ? -6.886 -3.435 -16.730 1.00 97.88 100 ASP A CA 1
ATOM 780 C C . ASP A 1 100 ? -7.349 -3.483 -15.275 1.00 97.88 100 ASP A C 1
ATOM 782 O O . ASP A 1 100 ? -8.084 -4.406 -14.910 1.00 97.88 100 ASP A O 1
ATOM 786 N N . LEU A 1 101 ? -6.992 -2.476 -14.473 1.00 97.38 101 LEU A N 1
ATOM 787 C CA . LEU A 1 101 ? -7.434 -2.365 -13.084 1.00 97.38 101 LEU A CA 1
ATOM 788 C C . LEU A 1 101 ? -8.961 -2.320 -13.000 1.00 97.38 101 LEU A C 1
ATOM 790 O O . LEU A 1 101 ? -9.570 -3.118 -12.291 1.00 97.38 101 LEU A O 1
ATOM 794 N N . LEU A 1 102 ? -9.594 -1.424 -13.760 1.00 95.62 102 LEU A N 1
ATOM 795 C CA . LEU A 1 102 ? -11.048 -1.227 -13.731 1.00 95.62 102 LEU A CA 1
ATOM 796 C C . LEU A 1 102 ? -11.830 -2.441 -14.250 1.00 95.62 102 LEU A C 1
ATOM 798 O O . LEU A 1 102 ? -12.982 -2.651 -13.866 1.00 95.62 102 LEU A O 1
ATOM 802 N N . ALA A 1 103 ? -11.206 -3.255 -15.101 1.00 95.00 103 ALA A N 1
ATOM 803 C CA . ALA A 1 103 ? -11.753 -4.524 -15.560 1.00 95.00 103 ALA A CA 1
ATOM 804 C C . ALA A 1 103 ? -11.434 -5.708 -14.628 1.00 95.00 103 ALA A C 1
ATOM 806 O O . ALA A 1 103 ? -11.842 -6.832 -14.924 1.00 95.00 103 ALA A O 1
ATOM 807 N N . GLY A 1 104 ? -10.703 -5.485 -13.530 1.00 94.31 104 GLY A N 1
ATOM 808 C CA . GLY A 1 104 ? -10.298 -6.526 -12.584 1.00 94.31 104 GLY A CA 1
ATOM 809 C C . GLY A 1 104 ? -9.269 -7.514 -13.143 1.00 94.31 104 GLY A C 1
ATOM 810 O O . GLY A 1 104 ? -9.213 -8.654 -12.687 1.00 94.31 104 GLY A O 1
ATOM 811 N N . ARG A 1 105 ? -8.487 -7.114 -14.156 1.00 95.62 105 ARG A N 1
ATOM 812 C CA . ARG A 1 105 ? -7.427 -7.943 -14.762 1.00 95.62 105 ARG A CA 1
ATOM 813 C C . ARG A 1 105 ? -6.103 -7.860 -14.007 1.00 95.62 105 ARG A C 1
ATOM 815 O O . ARG A 1 105 ? -5.292 -8.778 -14.102 1.00 95.62 105 ARG A O 1
ATOM 822 N N . THR A 1 106 ? -5.892 -6.778 -13.267 1.00 96.25 106 THR A N 1
ATOM 823 C CA . THR A 1 106 ? -4.720 -6.551 -12.417 1.00 96.25 106 THR A CA 1
ATOM 824 C C . THR A 1 106 ? -5.151 -6.379 -10.966 1.00 96.25 106 THR A C 1
ATOM 826 O O . THR A 1 106 ? -6.319 -6.147 -10.653 1.00 96.25 106 THR A O 1
ATOM 829 N N . THR A 1 107 ? -4.201 -6.569 -10.058 1.00 95.00 107 THR A N 1
ATOM 830 C CA . THR A 1 107 ? -4.453 -6.617 -8.616 1.00 95.00 107 THR A CA 1
ATOM 831 C C . THR A 1 107 ? -4.030 -5.321 -7.931 1.00 95.00 107 THR A C 1
ATOM 833 O O . THR A 1 107 ? -3.254 -4.537 -8.479 1.00 95.00 107 THR A O 1
ATOM 836 N N . PHE A 1 108 ? -4.511 -5.131 -6.706 1.00 97.00 108 PHE A N 1
ATOM 837 C CA . PHE A 1 108 ? -4.117 -4.083 -5.763 1.00 97.00 108 PHE A CA 1
ATOM 838 C C . PHE A 1 108 ? -4.069 -4.682 -4.347 1.00 97.00 108 PHE A C 1
ATOM 840 O O . PHE A 1 108 ? -4.473 -5.831 -4.150 1.00 97.00 108 PHE A O 1
ATOM 847 N N . HIS A 1 109 ? -3.531 -3.952 -3.366 1.00 96.81 109 HIS A N 1
ATOM 848 C CA . HIS A 1 109 ? -3.385 -4.467 -2.002 1.00 96.81 109 HIS A CA 1
ATOM 849 C C . HIS A 1 109 ? -4.730 -4.891 -1.385 1.00 96.81 109 HIS A C 1
ATOM 851 O O . HIS A 1 109 ? -5.752 -4.210 -1.511 1.00 96.81 109 HIS A O 1
ATOM 857 N N . ASN A 1 110 ? -4.698 -6.013 -0.658 1.00 96.94 110 ASN A N 1
ATOM 858 C CA . ASN A 1 110 ? -5.852 -6.681 -0.046 1.00 96.94 110 ASN A CA 1
ATOM 859 C C . ASN A 1 110 ? -6.718 -5.747 0.812 1.00 96.94 110 ASN A C 1
ATOM 861 O O . ASN A 1 110 ? -7.940 -5.859 0.791 1.00 96.94 110 ASN A O 1
ATOM 865 N N . VAL A 1 111 ? -6.097 -4.822 1.543 1.00 97.00 111 VAL A N 1
ATOM 866 C CA . VAL A 1 111 ? -6.761 -3.873 2.449 1.00 97.00 111 VAL A CA 1
ATOM 867 C C . VAL A 1 111 ? -7.845 -3.045 1.752 1.00 97.00 111 VAL A C 1
ATOM 869 O O . VAL A 1 111 ? -8.896 -2.798 2.336 1.00 97.00 111 VAL A O 1
ATOM 872 N N . PHE A 1 112 ? -7.684 -2.716 0.468 1.00 96.44 112 PHE A N 1
ATOM 873 C CA . PHE A 1 112 ? -8.670 -1.921 -0.278 1.00 96.44 112 PHE A CA 1
ATOM 874 C C . PHE A 1 112 ? -9.831 -2.747 -0.849 1.00 96.44 112 PHE A C 1
ATOM 876 O O . PHE A 1 112 ? -10.698 -2.212 -1.543 1.00 96.44 112 PHE A O 1
ATOM 883 N N . HIS A 1 113 ? -9.874 -4.045 -0.535 1.00 96.44 113 HIS A N 1
ATOM 884 C CA . HIS A 1 113 ? -11.037 -4.908 -0.734 1.00 96.44 113 HIS A CA 1
ATOM 885 C C . HIS A 1 113 ? -11.965 -4.941 0.491 1.00 96.44 113 HIS A C 1
ATOM 887 O O . HIS A 1 113 ? -12.962 -5.664 0.472 1.00 96.44 113 HIS A O 1
ATOM 893 N N . TYR A 1 114 ? -11.655 -4.186 1.548 1.00 95.81 114 TYR A N 1
ATOM 894 C CA . TYR A 1 114 ? -12.470 -4.057 2.753 1.00 95.81 114 TYR A CA 1
ATOM 895 C C . TYR A 1 114 ? -13.123 -2.676 2.816 1.00 95.81 114 TYR A C 1
ATOM 897 O O . TYR A 1 114 ? -12.620 -1.693 2.272 1.00 95.81 114 TYR A O 1
ATOM 905 N N . ARG A 1 115 ? -14.274 -2.599 3.488 1.00 94.44 115 ARG A N 1
ATOM 906 C CA . ARG A 1 115 ? -15.057 -1.368 3.603 1.00 94.44 115 ARG A CA 1
ATOM 907 C C . ARG A 1 115 ? -14.846 -0.700 4.956 1.00 94.44 115 ARG A C 1
ATOM 909 O O . ARG A 1 115 ? -15.014 -1.333 5.993 1.00 94.44 115 ARG A O 1
ATOM 916 N N . ALA A 1 116 ? -14.595 0.606 4.935 1.00 95.62 116 ALA A N 1
ATOM 917 C CA . ALA A 1 116 ? -14.653 1.454 6.121 1.00 95.62 116 ALA A CA 1
ATOM 918 C C . ALA A 1 116 ? -16.114 1.835 6.438 1.00 95.62 116 ALA A C 1
ATOM 920 O O . ALA A 1 116 ? -16.766 2.525 5.645 1.00 95.62 116 ALA A O 1
ATOM 921 N N . TYR A 1 117 ? -16.639 1.383 7.580 1.00 95.25 117 TYR A N 1
ATOM 922 C CA . TYR A 1 117 ? -18.035 1.572 8.006 1.00 95.25 117 TYR A CA 1
ATOM 923 C C . TYR A 1 117 ? -18.214 2.723 9.010 1.00 95.25 117 TYR A C 1
ATOM 925 O O . TYR A 1 117 ? -19.269 3.359 9.021 1.00 95.25 117 TYR A O 1
ATOM 933 N N . SER A 1 118 ? -17.190 3.039 9.802 1.00 97.31 118 SER A N 1
ATOM 934 C CA . SER A 1 118 ? -17.179 4.060 10.850 1.00 97.31 118 SER A CA 1
ATOM 935 C C . SER A 1 118 ? -15.946 4.970 10.752 1.00 97.31 118 SER A C 1
ATOM 937 O O . SER A 1 118 ? -14.997 4.700 10.019 1.00 97.31 118 SER A O 1
ATOM 939 N N . TRP A 1 119 ? -15.940 6.067 11.513 1.00 97.38 119 TRP A N 1
ATOM 940 C CA . TRP A 1 119 ? -14.748 6.915 11.606 1.00 97.38 119 TRP A CA 1
ATOM 941 C C . TRP A 1 119 ? -13.577 6.182 12.282 1.00 97.38 119 TRP A C 1
ATOM 943 O O . TRP A 1 119 ? -12.424 6.445 11.955 1.00 97.38 119 TRP A O 1
ATOM 953 N N . GLY A 1 120 ? -13.865 5.219 13.166 1.00 98.12 120 GLY A N 1
ATOM 954 C CA . GLY A 1 120 ? -12.853 4.338 13.751 1.00 98.12 120 GLY A CA 1
ATOM 955 C C . GLY A 1 120 ? -12.118 3.500 12.703 1.00 98.12 120 GLY A C 1
ATOM 956 O O . GLY A 1 120 ? -10.908 3.336 12.809 1.00 98.12 120 GLY A O 1
ATOM 957 N N . ASP A 1 121 ? -12.798 3.065 11.636 1.00 98.19 121 ASP A N 1
ATOM 958 C CA . ASP A 1 121 ? -12.129 2.428 10.491 1.00 98.19 121 ASP A CA 1
ATOM 959 C C . ASP A 1 121 ? -11.159 3.352 9.798 1.00 98.19 121 ASP A C 1
ATOM 961 O O . ASP A 1 121 ? -10.055 2.950 9.461 1.00 98.19 121 ASP A O 1
ATOM 965 N N . GLN A 1 122 ? -11.584 4.591 9.570 1.00 97.06 122 GLN A N 1
ATOM 966 C CA . GLN A 1 122 ? -10.767 5.548 8.851 1.00 97.06 122 GLN A CA 1
ATOM 967 C C . GLN A 1 122 ? -9.478 5.861 9.621 1.00 97.06 122 GLN A C 1
ATOM 969 O O . GLN A 1 122 ? -8.416 6.034 9.025 1.00 97.06 122 GLN A O 1
ATOM 974 N N . ILE A 1 123 ? -9.558 5.880 10.953 1.00 97.81 123 ILE A N 1
ATOM 975 C CA . ILE A 1 123 ? -8.385 5.985 11.822 1.00 97.81 123 ILE A CA 1
ATOM 976 C C . ILE A 1 123 ? -7.549 4.699 11.768 1.00 97.81 123 ILE A C 1
ATOM 978 O O . ILE A 1 123 ? -6.326 4.778 11.684 1.00 97.81 123 ILE A O 1
ATOM 982 N N . ALA A 1 124 ? -8.182 3.522 11.794 1.00 98.25 124 ALA A N 1
ATOM 983 C CA . ALA A 1 124 ? -7.481 2.241 11.730 1.00 98.25 124 ALA A CA 1
ATOM 984 C C . ALA A 1 124 ? -6.729 2.055 10.403 1.00 98.25 124 ALA A C 1
ATOM 986 O O . ALA A 1 124 ? -5.597 1.586 10.423 1.00 98.25 124 ALA A O 1
ATOM 987 N N . ILE A 1 125 ? -7.300 2.482 9.273 1.00 97.19 125 ILE A N 1
ATOM 988 C CA . ILE A 1 125 ? -6.617 2.531 7.972 1.00 97.19 125 ILE A CA 1
ATOM 989 C C . ILE A 1 125 ? -5.406 3.462 8.065 1.00 97.19 125 ILE A C 1
ATOM 991 O O . ILE A 1 125 ? -4.275 3.017 7.890 1.00 97.19 125 ILE A O 1
ATOM 995 N N . ALA A 1 126 ? -5.628 4.719 8.459 1.00 95.69 126 ALA A N 1
ATOM 996 C CA . ALA A 1 126 ? -4.576 5.733 8.525 1.00 95.69 126 ALA A CA 1
ATOM 997 C C . ALA A 1 126 ? -3.451 5.416 9.526 1.00 95.69 126 ALA A C 1
ATOM 999 O O . ALA A 1 126 ? -2.452 6.125 9.567 1.00 95.69 126 ALA A O 1
ATOM 1000 N N . TYR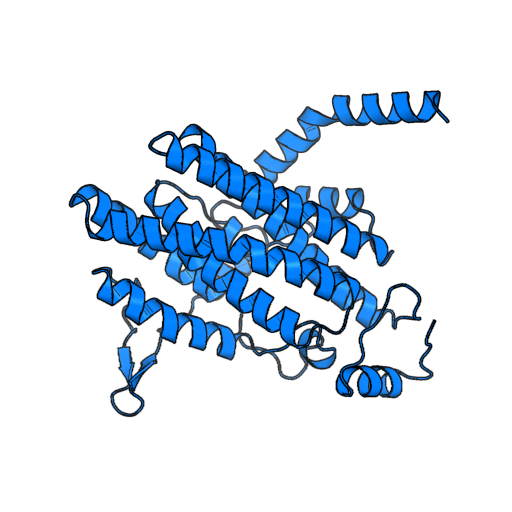 A 1 127 ? -3.610 4.404 10.382 1.00 97.81 127 TYR A N 1
ATOM 1001 C CA . TYR A 1 127 ? -2.581 4.001 11.330 1.00 97.81 127 TYR A CA 1
ATOM 1002 C C . TYR A 1 127 ? -2.061 2.586 11.091 1.00 97.81 127 TYR A C 1
ATOM 1004 O O . TYR A 1 127 ? -0.863 2.423 10.901 1.00 97.81 127 TYR A O 1
ATOM 1012 N N . LEU A 1 128 ? -2.918 1.561 11.089 1.00 98.38 128 LEU A N 1
ATOM 1013 C CA . LEU A 1 128 ? -2.499 0.164 10.924 1.00 98.38 128 LEU A CA 1
ATOM 1014 C C . LEU A 1 128 ? -2.083 -0.129 9.483 1.00 98.38 128 LEU A C 1
ATOM 1016 O O . LEU A 1 128 ? -1.005 -0.683 9.260 1.00 98.38 128 LEU A O 1
ATOM 1020 N N . VAL A 1 129 ? -2.919 0.260 8.516 1.00 97.81 129 VAL A N 1
ATOM 1021 C CA . VAL A 1 129 ? -2.660 -0.002 7.095 1.00 97.81 129 VAL A CA 1
ATOM 1022 C C . VAL A 1 129 ? -1.485 0.846 6.623 1.00 97.81 129 VAL A C 1
ATOM 1024 O O . VAL A 1 129 ? -0.527 0.288 6.092 1.00 97.81 129 VAL A O 1
ATOM 1027 N N . ASP A 1 130 ? -1.495 2.149 6.911 1.00 96.75 130 ASP A N 1
ATOM 1028 C CA . ASP A 1 130 ? -0.387 3.045 6.560 1.00 96.75 130 ASP A CA 1
ATOM 1029 C C . ASP A 1 130 ? 0.926 2.621 7.249 1.00 96.75 130 ASP A C 1
ATOM 1031 O O . ASP A 1 130 ? 1.986 2.671 6.634 1.00 96.75 130 ASP A O 1
ATOM 1035 N N . ALA A 1 131 ? 0.906 2.137 8.502 1.00 97.25 131 ALA A N 1
ATOM 1036 C CA . ALA A 1 131 ? 2.126 1.631 9.141 1.00 97.25 131 ALA A CA 1
ATOM 1037 C C . ALA A 1 131 ? 2.676 0.373 8.448 1.00 97.25 131 ALA A C 1
ATOM 1039 O O . ALA A 1 131 ? 3.898 0.220 8.353 1.00 97.25 131 ALA A O 1
ATOM 1040 N N . ALA A 1 132 ? 1.805 -0.523 7.974 1.00 97.81 132 ALA A N 1
ATOM 1041 C CA . ALA A 1 132 ? 2.213 -1.710 7.227 1.00 97.81 132 ALA A CA 1
ATOM 1042 C C . ALA A 1 132 ? 2.742 -1.356 5.825 1.00 97.81 132 ALA A C 1
ATOM 1044 O O . ALA A 1 132 ? 3.795 -1.862 5.412 1.00 97.81 132 ALA A O 1
ATOM 1045 N N . ALA A 1 133 ? 2.058 -0.450 5.121 1.00 96.12 133 ALA A N 1
ATOM 1046 C CA . ALA A 1 133 ? 2.470 0.063 3.817 1.00 96.12 133 ALA A CA 1
ATOM 1047 C C . ALA A 1 133 ? 3.822 0.784 3.912 1.00 96.12 133 ALA A C 1
ATOM 1049 O O . ALA A 1 133 ? 4.779 0.379 3.248 1.00 96.12 133 ALA A O 1
ATOM 1050 N N . LEU A 1 134 ? 3.959 1.736 4.838 1.00 95.81 134 LEU A N 1
ATOM 1051 C CA . LEU A 1 134 ? 5.187 2.499 5.045 1.00 95.81 134 LEU A CA 1
ATOM 1052 C C . LEU A 1 134 ? 6.373 1.595 5.405 1.00 95.81 134 LEU A C 1
ATOM 1054 O O . LEU A 1 134 ? 7.476 1.790 4.894 1.00 95.81 134 LEU A O 1
ATOM 1058 N N . ALA A 1 135 ? 6.169 0.577 6.250 1.00 96.25 135 ALA A N 1
ATOM 1059 C CA . ALA A 1 135 ? 7.217 -0.393 6.571 1.00 96.25 135 ALA A CA 1
ATOM 1060 C C . ALA A 1 135 ? 7.678 -1.173 5.326 1.00 96.25 135 ALA A C 1
ATOM 1062 O O . ALA A 1 135 ? 8.881 -1.359 5.118 1.00 96.25 135 ALA A O 1
ATOM 1063 N N . SER A 1 136 ? 6.733 -1.590 4.479 1.00 95.06 136 SER A N 1
ATOM 1064 C CA . SER A 1 136 ? 7.017 -2.293 3.224 1.00 95.06 136 SER A CA 1
ATOM 1065 C C . SER A 1 136 ? 7.748 -1.393 2.225 1.00 95.06 136 SER A C 1
ATOM 1067 O O . SER A 1 136 ? 8.761 -1.791 1.647 1.00 95.06 136 SER A O 1
ATOM 1069 N N . GLN A 1 137 ? 7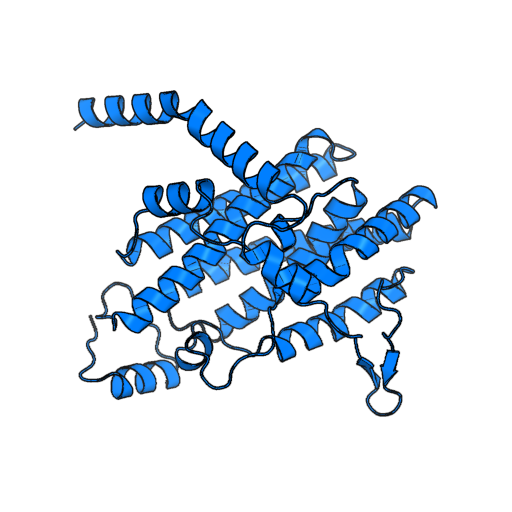.304 -0.147 2.069 1.00 95.69 137 GLN A N 1
ATOM 1070 C CA . GLN A 1 137 ? 7.925 0.828 1.177 1.00 95.69 137 GLN A CA 1
ATOM 1071 C C . GLN A 1 137 ? 9.330 1.228 1.629 1.00 95.69 137 GLN A C 1
ATOM 1073 O O . GLN A 1 137 ? 10.240 1.305 0.803 1.00 95.69 137 GLN A O 1
ATOM 1078 N N . GLN A 1 138 ? 9.546 1.445 2.930 1.00 96.00 138 GLN A N 1
ATOM 1079 C CA . GLN A 1 138 ? 10.874 1.723 3.485 1.00 96.00 138 GLN A CA 1
ATOM 1080 C C . GLN A 1 138 ? 11.843 0.566 3.231 1.00 96.00 138 GLN A C 1
ATOM 1082 O O . GLN A 1 138 ? 12.995 0.801 2.851 1.00 96.00 138 GLN A O 1
ATOM 1087 N N . ALA A 1 139 ? 11.372 -0.675 3.389 1.00 94.88 139 ALA A N 1
ATOM 1088 C CA . ALA A 1 139 ? 12.156 -1.861 3.077 1.00 94.88 139 ALA A CA 1
ATOM 1089 C C . ALA A 1 139 ? 12.525 -1.902 1.589 1.00 94.88 139 ALA A C 1
ATOM 1091 O O . ALA A 1 139 ? 13.702 -2.031 1.255 1.00 94.88 139 ALA A O 1
ATOM 1092 N N . VAL A 1 140 ? 11.558 -1.712 0.686 1.00 94.69 140 VAL A N 1
ATOM 1093 C CA . VAL A 1 140 ? 11.814 -1.612 -0.761 1.00 94.69 140 VAL A CA 1
ATOM 1094 C C . VAL A 1 140 ? 12.843 -0.517 -1.053 1.00 94.69 140 VAL A C 1
ATOM 1096 O O . VAL A 1 140 ? 13.872 -0.787 -1.665 1.00 94.69 140 VAL A O 1
ATOM 1099 N N . PHE A 1 141 ? 12.632 0.703 -0.562 1.00 95.81 141 PHE A N 1
ATOM 1100 C CA . PHE A 1 141 ? 13.489 1.854 -0.849 1.00 95.81 141 PHE A CA 1
ATOM 1101 C C . PHE A 1 141 ? 14.965 1.631 -0.492 1.00 95.81 141 PHE A C 1
ATOM 1103 O O . PHE A 1 141 ? 15.842 2.099 -1.224 1.00 95.81 141 PHE A O 1
ATOM 1110 N N . LYS A 1 142 ? 15.252 0.901 0.593 1.00 92.56 142 LYS A N 1
ATOM 1111 C CA . LYS A 1 142 ? 16.615 0.651 1.085 1.00 92.56 142 LYS A CA 1
ATOM 1112 C C . LYS A 1 142 ? 17.536 0.108 -0.016 1.00 92.56 142 LYS A C 1
ATOM 1114 O O . LYS A 1 142 ? 18.536 0.757 -0.341 1.00 92.56 142 LYS A O 1
ATOM 1119 N N . ASN A 1 143 ? 17.147 -0.998 -0.655 1.00 92.12 143 ASN A N 1
ATOM 1120 C CA . ASN A 1 143 ? 17.959 -1.673 -1.672 1.00 92.12 143 ASN A CA 1
ATOM 1121 C C . ASN A 1 143 ? 17.327 -1.687 -3.072 1.00 92.12 143 ASN A C 1
ATOM 1123 O O . ASN A 1 143 ? 17.912 -2.301 -3.951 1.00 92.12 143 ASN A O 1
ATOM 1127 N N . CYS A 1 144 ? 16.211 -0.976 -3.304 1.00 96.25 144 CYS A N 1
ATOM 1128 C CA . CYS A 1 144 ? 15.567 -0.891 -4.622 1.00 96.25 144 CYS A CA 1
ATOM 1129 C C . CYS A 1 144 ? 16.600 -0.661 -5.732 1.00 96.25 144 CYS A C 1
ATOM 1131 O O . CYS A 1 144 ? 17.335 0.334 -5.695 1.00 96.25 144 CYS A O 1
ATOM 1133 N N . SER A 1 145 ? 16.644 -1.583 -6.690 1.00 97.50 145 SER A N 1
ATOM 1134 C CA . SER A 1 145 ? 17.611 -1.578 -7.786 1.00 97.50 145 SER A CA 1
ATOM 1135 C C . SER A 1 145 ? 17.188 -0.723 -8.979 1.00 97.50 145 SER A C 1
ATOM 1137 O O . SER A 1 145 ? 18.039 -0.359 -9.785 1.00 97.50 145 SER A O 1
ATOM 1139 N N . TYR A 1 146 ? 15.910 -0.343 -9.092 1.00 98.25 146 TYR A N 1
ATOM 1140 C CA . TYR A 1 146 ? 15.433 0.511 -10.182 1.00 98.25 146 TYR A CA 1
ATOM 1141 C C . TYR A 1 146 ? 15.408 1.987 -9.764 1.00 98.25 146 TYR A C 1
ATOM 1143 O O . TYR A 1 146 ? 14.605 2.415 -8.926 1.00 98.25 146 TYR A O 1
ATOM 1151 N N . GLY A 1 147 ? 16.292 2.785 -10.364 1.00 97.88 147 GLY A N 1
ATOM 1152 C CA . GLY A 1 147 ? 16.542 4.182 -10.007 1.00 97.88 147 GLY A CA 1
ATOM 1153 C C . GLY A 1 147 ? 15.294 5.075 -10.010 1.00 97.88 147 GLY A C 1
ATOM 1154 O O . GLY A 1 147 ? 15.037 5.742 -8.998 1.00 97.88 147 GLY A O 1
ATOM 1155 N N . PRO A 1 148 ? 14.485 5.102 -11.089 1.00 98.00 148 PRO A N 1
ATOM 1156 C CA . PRO A 1 148 ? 13.268 5.912 -11.156 1.00 98.00 148 PRO A CA 1
ATOM 1157 C C . PRO A 1 148 ? 12.292 5.611 -10.022 1.00 98.00 148 PRO A C 1
ATOM 1159 O O . PRO A 1 148 ? 11.833 6.529 -9.340 1.00 98.00 148 PRO A O 1
ATOM 1162 N N . TYR A 1 149 ? 12.050 4.329 -9.754 1.00 98.19 149 TYR A N 1
ATOM 1163 C CA . TYR A 1 149 ? 11.147 3.913 -8.690 1.00 98.19 149 TYR A CA 1
ATOM 1164 C C . TYR A 1 149 ? 11.693 4.267 -7.305 1.00 98.19 149 TYR A C 1
ATOM 1166 O O . TYR A 1 149 ? 10.977 4.858 -6.499 1.00 98.19 149 TYR A O 1
ATOM 1174 N N . LYS A 1 150 ? 12.990 4.038 -7.053 1.00 97.75 150 LYS A N 1
ATOM 1175 C CA . LYS A 1 150 ? 13.656 4.457 -5.809 1.00 97.75 150 LYS A CA 1
ATOM 1176 C C . LYS A 1 150 ? 13.503 5.960 -5.547 1.00 97.75 150 LYS A C 1
ATOM 1178 O O . LYS A 1 150 ? 13.261 6.371 -4.411 1.00 97.75 150 LYS A O 1
ATOM 1183 N N . ARG A 1 151 ? 13.622 6.799 -6.582 1.00 97.19 151 ARG A N 1
ATOM 1184 C CA . ARG A 1 151 ? 13.462 8.259 -6.457 1.00 97.19 151 ARG A CA 1
ATOM 1185 C C . ARG A 1 151 ? 12.030 8.670 -6.118 1.00 97.19 151 ARG A C 1
ATOM 1187 O O . ARG A 1 151 ? 11.868 9.572 -5.296 1.00 97.19 151 ARG A O 1
ATOM 1194 N N . ILE A 1 152 ? 11.027 8.016 -6.708 1.00 96.81 152 ILE A N 1
ATOM 1195 C CA . ILE A 1 152 ? 9.613 8.249 -6.376 1.00 96.81 152 ILE A CA 1
ATOM 1196 C C . ILE A 1 152 ? 9.299 7.780 -4.953 1.00 96.81 152 ILE A C 1
ATOM 1198 O O . ILE A 1 152 ? 8.743 8.556 -4.179 1.00 96.81 152 ILE A O 1
ATOM 1202 N N . LEU A 1 153 ? 9.754 6.587 -4.559 1.00 96.81 153 LEU A N 1
ATOM 1203 C CA . LEU A 1 153 ? 9.560 6.064 -3.203 1.00 96.81 153 LEU A CA 1
ATOM 1204 C C . LEU A 1 153 ? 10.100 6.999 -2.122 1.00 96.81 153 LEU A C 1
ATOM 1206 O O . LEU A 1 153 ? 9.458 7.176 -1.096 1.00 96.81 153 LEU A O 1
ATOM 1210 N N . ARG A 1 154 ? 11.244 7.659 -2.354 1.00 96.19 154 ARG A N 1
ATOM 1211 C CA . ARG A 1 154 ? 11.778 8.651 -1.406 1.00 96.19 154 ARG A CA 1
ATOM 1212 C C . ARG A 1 154 ? 10.766 9.752 -1.081 1.00 96.19 154 ARG A C 1
ATOM 1214 O O . ARG A 1 154 ? 10.735 10.229 0.050 1.00 96.19 154 ARG A O 1
ATOM 1221 N N . ARG A 1 155 ? 10.003 10.194 -2.083 1.00 94.81 155 ARG A N 1
ATOM 1222 C CA . ARG A 1 155 ? 8.975 11.222 -1.919 1.00 94.81 155 ARG A CA 1
ATOM 1223 C C . ARG A 1 155 ? 7.747 10.652 -1.210 1.00 94.81 155 ARG A C 1
ATOM 1225 O O . ARG A 1 155 ? 7.343 11.234 -0.212 1.00 94.81 155 ARG A O 1
ATOM 1232 N N . ILE A 1 156 ? 7.240 9.510 -1.680 1.00 96.38 156 ILE A N 1
ATOM 1233 C CA . ILE A 1 156 ? 6.071 8.827 -1.100 1.00 96.38 156 ILE A CA 1
ATOM 1234 C C . ILE A 1 156 ? 6.289 8.570 0.397 1.00 96.38 156 ILE A C 1
ATOM 1236 O O . ILE A 1 156 ? 5.537 9.075 1.219 1.00 96.38 156 ILE A O 1
ATOM 1240 N N . ILE A 1 157 ? 7.408 7.940 0.773 1.00 96.44 157 ILE A N 1
ATOM 1241 C CA . ILE A 1 157 ? 7.755 7.632 2.174 1.00 96.44 157 ILE A CA 1
ATOM 1242 C C . ILE A 1 157 ? 7.792 8.891 3.054 1.00 96.44 157 ILE A C 1
ATOM 1244 O O . ILE A 1 157 ? 7.433 8.847 4.233 1.00 96.44 157 ILE A O 1
ATOM 1248 N N . ALA A 1 158 ? 8.271 10.016 2.512 1.00 93.50 158 ALA A N 1
ATOM 1249 C CA . ALA A 1 158 ? 8.320 11.268 3.256 1.00 93.50 158 ALA A CA 1
ATOM 1250 C C . ALA A 1 158 ? 6.914 11.826 3.523 1.00 93.50 158 ALA A C 1
ATOM 1252 O O . ALA A 1 158 ? 6.676 12.344 4.613 1.00 93.50 158 ALA A O 1
ATOM 1253 N N . GLU A 1 159 ? 6.007 11.714 2.552 1.00 93.94 159 GLU A N 1
ATOM 1254 C CA . GLU A 1 159 ? 4.623 12.194 2.622 1.00 93.94 159 GLU A CA 1
ATOM 1255 C C . GLU A 1 159 ? 3.754 11.257 3.495 1.00 93.94 159 GLU A C 1
ATOM 1257 O O . GLU A 1 159 ? 3.126 11.720 4.450 1.00 93.94 159 GLU A O 1
ATOM 1262 N N . GLU A 1 160 ? 3.837 9.936 3.310 1.00 93.06 160 GLU A N 1
ATOM 1263 C CA . GLU A 1 160 ? 3.088 8.933 4.092 1.00 93.06 160 GLU A CA 1
ATOM 1264 C C . GLU A 1 160 ? 3.433 8.920 5.584 1.00 93.06 160 GLU A C 1
ATOM 1266 O O . GLU A 1 160 ? 2.585 8.667 6.446 1.00 93.06 160 GLU A O 1
ATOM 1271 N N . GLY A 1 161 ? 4.673 9.272 5.936 1.00 90.81 161 GLY A N 1
ATOM 1272 C CA . GLY A 1 161 ? 5.061 9.432 7.335 1.00 90.81 161 GLY A CA 1
ATOM 1273 C C . GLY A 1 161 ? 4.227 10.490 8.075 1.00 90.81 161 GLY A C 1
ATOM 1274 O O . GLY A 1 161 ? 4.136 10.454 9.305 1.00 90.81 161 GLY A O 1
ATOM 1275 N N . PHE A 1 162 ? 3.619 11.456 7.375 1.00 91.56 162 PHE A N 1
ATOM 1276 C CA . PHE A 1 162 ? 2.663 12.395 7.974 1.00 91.56 162 PHE A CA 1
ATOM 1277 C C . PHE A 1 162 ? 1.281 11.767 8.171 1.00 91.56 162 PHE A C 1
ATOM 1279 O O . PHE A 1 162 ? 0.664 12.015 9.209 1.00 91.56 162 PHE A O 1
ATOM 1286 N N . HIS A 1 163 ? 0.818 10.940 7.233 1.00 91.75 163 HIS A N 1
ATOM 1287 C CA . HIS A 1 163 ? -0.486 10.278 7.314 1.00 91.75 163 HIS A CA 1
ATOM 1288 C C . HIS A 1 163 ? -0.536 9.298 8.489 1.00 91.75 163 HIS A C 1
ATOM 1290 O O . HIS A 1 163 ? -1.403 9.442 9.354 1.00 91.75 163 HIS A O 1
ATOM 1296 N N . MET A 1 164 ? 0.484 8.439 8.615 1.00 92.88 164 MET A N 1
ATOM 1297 C CA . MET A 1 164 ? 0.616 7.491 9.729 1.00 92.88 164 MET A CA 1
ATOM 1298 C C . MET A 1 164 ? 0.619 8.199 11.095 1.00 92.88 164 MET A C 1
ATOM 1300 O O . MET A 1 164 ? -0.050 7.768 12.034 1.00 92.88 164 MET A O 1
ATOM 1304 N N . ARG A 1 165 ? 1.351 9.319 11.220 1.00 94.12 165 ARG A N 1
ATOM 1305 C CA . ARG A 1 165 ? 1.391 10.114 12.464 1.00 94.12 165 ARG A CA 1
ATOM 1306 C C . ARG A 1 165 ? 0.041 10.742 12.798 1.00 94.12 165 ARG A C 1
ATOM 1308 O O . ARG A 1 165 ? -0.329 10.804 13.967 1.00 94.12 165 ARG A O 1
ATOM 1315 N N . ASN A 1 166 ? -0.703 11.200 11.794 1.00 95.06 166 ASN A N 1
ATOM 1316 C CA . ASN A 1 166 ? -2.064 11.680 12.009 1.00 95.06 166 ASN A CA 1
ATOM 1317 C C . ASN A 1 166 ? -2.998 10.541 12.461 1.00 95.06 166 ASN A C 1
ATOM 1319 O O . ASN A 1 166 ? -3.804 10.748 13.367 1.00 95.06 166 ASN A O 1
ATOM 1323 N N . GLY A 1 167 ? -2.874 9.344 11.876 1.00 96.69 167 GLY A N 1
ATOM 1324 C CA . GLY A 1 167 ? -3.603 8.154 12.324 1.00 96.69 167 GLY A CA 1
ATOM 1325 C C . GLY A 1 167 ? -3.336 7.831 13.797 1.00 96.69 167 GLY A C 1
ATOM 1326 O O . GLY A 1 167 ? -4.278 7.668 14.572 1.00 96.69 167 GLY A O 1
ATOM 1327 N N . GLU A 1 168 ? -2.065 7.844 14.207 1.00 97.38 168 GLU A N 1
ATOM 1328 C CA . GLU A 1 168 ? -1.651 7.657 15.605 1.00 97.38 168 GLU A CA 1
ATOM 1329 C C . GLU A 1 168 ? -2.274 8.713 16.536 1.00 97.38 168 GLU A C 1
ATOM 1331 O O . GLU A 1 168 ? -2.859 8.380 17.569 1.00 97.38 168 GLU A O 1
ATOM 1336 N N . GLU A 1 169 ? -2.212 9.997 16.162 1.00 97.38 169 GLU A N 1
ATOM 1337 C CA . GLU A 1 169 ? -2.796 11.084 16.954 1.00 97.38 169 GLU A CA 1
ATOM 1338 C C . GLU A 1 169 ? -4.312 10.907 17.134 1.00 97.38 169 GLU A C 1
ATOM 1340 O O . GLU A 1 169 ? -4.845 11.096 18.234 1.00 97.38 169 GLU A O 1
ATOM 1345 N N . LEU A 1 170 ? -5.021 10.539 16.064 1.00 97.62 170 LEU A N 1
ATOM 1346 C CA . LEU A 1 170 ? -6.460 10.302 16.109 1.00 97.62 170 LEU A CA 1
ATOM 1347 C C . LEU A 1 170 ? -6.805 9.078 16.959 1.00 97.62 170 LEU A C 1
ATOM 1349 O O . LEU A 1 170 ? -7.736 9.160 17.760 1.00 97.62 170 LEU A O 1
ATOM 1353 N N . LEU A 1 171 ? -6.038 7.991 16.863 1.00 98.31 171 LEU A N 1
ATOM 1354 C CA . LEU A 1 171 ? -6.225 6.814 17.710 1.00 98.31 171 LEU A CA 1
ATOM 1355 C C . LEU A 1 171 ? -6.080 7.173 19.193 1.00 98.31 171 LEU A C 1
ATOM 1357 O O . LEU A 1 171 ? -6.943 6.827 19.999 1.00 98.31 171 LEU A O 1
ATOM 1361 N N . LEU A 1 172 ? -5.050 7.943 19.558 1.00 98.12 172 LEU A N 1
ATOM 1362 C CA . LEU A 1 172 ? -4.846 8.394 20.938 1.00 98.12 172 LEU A CA 1
ATOM 1363 C C . LEU A 1 172 ? -5.960 9.332 21.428 1.00 98.12 172 LEU A C 1
ATOM 1365 O O . LEU A 1 172 ? -6.293 9.327 22.617 1.00 98.12 172 LEU A O 1
ATOM 1369 N N . LYS A 1 173 ? -6.556 10.134 20.536 1.00 97.81 173 LYS A N 1
ATOM 1370 C CA . LYS A 1 173 ? -7.748 10.936 20.859 1.00 97.81 173 LYS A CA 1
ATOM 1371 C C . LYS A 1 173 ? -8.962 10.054 21.131 1.00 97.81 173 LYS A C 1
ATOM 1373 O O . LYS A 1 173 ? -9.688 10.336 22.079 1.00 97.81 173 LYS A O 1
ATOM 1378 N N . MET A 1 174 ? -9.169 8.998 20.343 1.00 98.25 174 MET A N 1
ATOM 1379 C CA . MET A 1 174 ? -10.263 8.047 20.567 1.00 98.25 174 MET A CA 1
ATOM 1380 C C . MET A 1 174 ? -10.065 7.266 21.870 1.00 98.25 174 MET A C 1
ATOM 1382 O O . MET A 1 174 ? -11.010 7.132 22.641 1.00 98.25 174 MET A O 1
ATOM 1386 N N . ALA A 1 175 ? -8.828 6.855 22.170 1.00 98.12 175 ALA A N 1
ATOM 1387 C CA . ALA A 1 175 ? -8.465 6.168 23.411 1.00 98.12 175 ALA A CA 1
ATOM 1388 C C . ALA A 1 175 ? -8.806 6.981 24.673 1.00 98.12 175 ALA A C 1
ATOM 1390 O O . ALA A 1 175 ? -9.258 6.433 25.674 1.00 98.12 175 ALA A O 1
ATOM 1391 N N . LYS A 1 176 ? -8.605 8.304 24.621 1.00 97.69 176 LYS A N 1
ATOM 1392 C CA . LYS A 1 176 ? -8.898 9.246 25.720 1.00 97.69 176 LYS A CA 1
ATOM 1393 C C . LYS A 1 176 ? -10.299 9.863 25.631 1.00 97.69 176 LYS A C 1
ATOM 1395 O O . LYS A 1 176 ? -10.611 10.780 26.391 1.00 97.69 176 LYS A O 1
ATOM 1400 N N . GLY A 1 177 ? -11.095 9.430 24.657 1.00 97.50 177 GLY A N 1
ATOM 1401 C CA . GLY A 1 177 ? -12.411 9.972 24.367 1.00 97.50 177 GLY A CA 1
ATOM 1402 C C . GLY A 1 177 ? -13.503 9.420 25.280 1.00 97.50 177 GLY A C 1
ATOM 1403 O O . GLY A 1 177 ? -13.266 8.873 26.354 1.00 97.50 177 GLY A O 1
ATOM 1404 N N . THR A 1 178 ? -14.743 9.580 24.832 1.00 98.56 178 THR A N 1
ATOM 1405 C CA . THR A 1 178 ? -15.909 8.927 25.441 1.00 98.56 178 THR A CA 1
ATOM 1406 C C . THR A 1 178 ? -15.862 7.410 25.240 1.00 98.56 178 THR A C 1
ATOM 1408 O O . THR A 1 178 ? -15.206 6.926 24.319 1.00 98.56 178 THR A O 1
ATOM 1411 N N . ALA A 1 179 ? -16.631 6.658 26.034 1.00 98.50 179 ALA A N 1
ATOM 1412 C CA . ALA A 1 179 ? -16.761 5.207 25.863 1.00 98.50 179 ALA A CA 1
ATOM 1413 C C . ALA A 1 179 ? -17.171 4.819 24.429 1.00 98.50 179 ALA A C 1
ATOM 1415 O O . ALA A 1 179 ? -16.590 3.911 23.854 1.00 98.50 179 ALA A O 1
ATOM 1416 N N . GLN A 1 180 ? -18.087 5.578 23.814 1.00 98.44 180 GLN A N 1
ATOM 1417 C CA . GLN A 1 180 ? -18.515 5.352 22.431 1.00 98.44 180 GLN A CA 1
ATOM 1418 C C . GLN A 1 180 ? -17.381 5.563 21.413 1.00 98.44 180 GLN A C 1
ATOM 1420 O O . GLN A 1 180 ? -17.323 4.883 20.394 1.00 98.44 180 GLN A O 1
ATOM 1425 N N . GLN A 1 181 ? -16.486 6.525 21.654 1.00 98.50 181 GLN A N 1
ATOM 1426 C CA . GLN A 1 181 ? -15.327 6.753 20.784 1.00 98.50 181 GLN A CA 1
ATOM 1427 C C . GLN A 1 181 ? -14.284 5.650 20.946 1.00 98.50 181 GLN A C 1
ATOM 1429 O O . GLN A 1 181 ? -13.747 5.181 19.946 1.00 98.50 181 GLN A O 1
ATOM 1434 N N . HIS A 1 182 ? -14.019 5.228 22.182 1.00 98.69 182 HIS A N 1
ATOM 1435 C CA . HIS A 1 182 ? -13.115 4.114 22.450 1.00 98.69 182 HIS A CA 1
ATOM 1436 C C . HIS A 1 182 ? -13.626 2.825 21.785 1.00 98.69 182 HIS A C 1
ATOM 1438 O O . HIS A 1 182 ? -12.901 2.230 20.993 1.00 98.69 182 HIS A O 1
ATOM 1444 N N . GLU A 1 183 ? -14.903 2.483 21.976 1.00 98.75 183 GLU A N 1
ATOM 1445 C CA . GLU A 1 183 ? -15.548 1.316 21.356 1.00 98.75 183 GLU A CA 1
ATOM 1446 C C . GLU A 1 183 ? -15.509 1.379 19.823 1.00 98.75 183 GLU A C 1
ATOM 1448 O O . GLU A 1 183 ? -15.076 0.429 19.177 1.00 98.75 183 GLU A O 1
ATOM 1453 N N . MET A 1 184 ? -15.841 2.529 19.224 1.00 98.75 184 MET A N 1
ATOM 1454 C CA . MET A 1 184 ? -15.762 2.713 17.768 1.00 98.75 184 MET A CA 1
ATO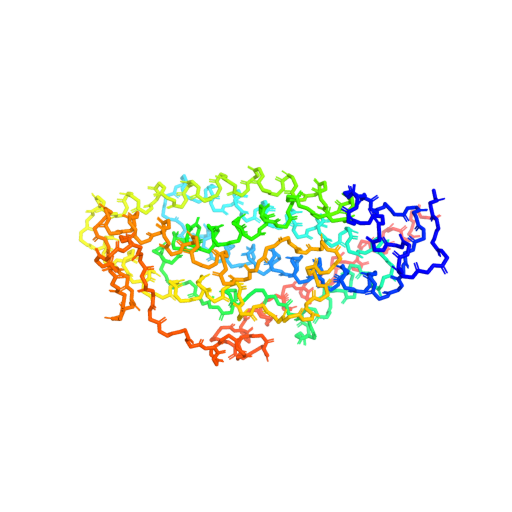M 1455 C C . MET A 1 184 ? -14.344 2.490 17.219 1.00 98.75 184 MET A C 1
ATOM 1457 O O . MET A 1 184 ? -14.183 2.011 16.095 1.00 98.75 184 MET A O 1
ATOM 1461 N N . MET A 1 185 ? -13.314 2.871 17.979 1.00 98.75 185 MET A N 1
ATOM 1462 C CA . MET A 1 185 ? -11.923 2.627 17.599 1.00 98.75 185 MET A CA 1
ATOM 1463 C C . MET A 1 185 ? -11.549 1.152 17.765 1.00 98.75 185 MET A C 1
ATOM 1465 O O . MET A 1 185 ? -10.908 0.604 16.870 1.00 98.75 185 MET A O 1
ATOM 1469 N N . GLN A 1 186 ? -11.992 0.496 18.843 1.00 98.88 186 GLN A N 1
ATOM 1470 C CA . GLN A 1 186 ? -11.801 -0.943 19.034 1.00 98.88 186 GLN A CA 1
ATOM 1471 C C . GLN A 1 186 ? -12.420 -1.738 17.876 1.00 98.88 186 GLN A C 1
ATOM 1473 O O . GLN A 1 186 ? -11.725 -2.537 17.262 1.00 98.88 186 GLN A O 1
ATOM 1478 N N . GLU A 1 187 ? -13.657 -1.430 17.473 1.00 98.69 187 GLU A N 1
ATOM 1479 C CA . GLU A 1 187 ? -14.304 -2.055 16.307 1.00 98.69 187 GLU A CA 1
ATOM 1480 C C . GLU A 1 187 ? -13.518 -1.852 15.001 1.00 98.69 187 GLU A C 1
ATOM 1482 O O . GLU A 1 187 ? -13.589 -2.678 14.087 1.00 98.69 187 GLU A O 1
ATOM 1487 N N . GLY A 1 188 ? -12.820 -0.719 14.870 1.00 98.56 188 GLY A N 1
ATOM 1488 C CA . GLY A 1 188 ? -11.909 -0.459 13.758 1.00 98.56 188 GLY A CA 1
ATOM 1489 C C . GLY A 1 188 ? -10.684 -1.374 13.820 1.00 98.56 188 GLY A C 1
ATOM 1490 O O . GLY A 1 188 ? -10.363 -2.041 12.841 1.00 98.56 188 GLY A O 1
ATOM 1491 N N . ILE A 1 189 ? -10.030 -1.470 14.978 1.00 98.81 189 ILE A N 1
ATOM 1492 C CA . ILE A 1 189 ? -8.879 -2.366 15.183 1.00 98.81 189 ILE A CA 1
ATOM 1493 C C . ILE A 1 189 ? -9.274 -3.821 14.909 1.00 98.81 189 ILE A C 1
ATOM 1495 O O . ILE A 1 189 ? -8.570 -4.510 14.171 1.00 98.81 189 ILE A O 1
ATOM 1499 N N . ASP A 1 190 ? -10.430 -4.252 15.413 1.00 98.69 190 ASP A N 1
ATOM 1500 C CA . ASP A 1 190 ? -10.948 -5.611 15.250 1.00 98.69 190 ASP A CA 1
ATOM 1501 C C . ASP A 1 190 ? -11.091 -6.005 13.773 1.00 98.69 190 ASP A C 1
ATOM 1503 O O . ASP A 1 190 ? -10.813 -7.141 13.389 1.00 98.69 190 ASP A O 1
ATOM 1507 N N . ARG A 1 191 ? -11.490 -5.052 12.922 1.00 98.19 191 ARG A N 1
ATOM 1508 C CA . ARG A 1 191 ? -11.693 -5.285 11.486 1.00 98.19 191 ARG A CA 1
ATOM 1509 C C . ARG A 1 191 ? -10.432 -5.116 10.649 1.00 98.19 191 ARG A C 1
ATOM 1511 O O . ARG A 1 191 ? -10.317 -5.786 9.627 1.00 98.19 191 ARG A O 1
ATOM 1518 N N . TRP A 1 192 ? -9.506 -4.246 11.051 1.00 98.50 192 TRP A N 1
ATOM 1519 C CA . TRP A 1 192 ? -8.348 -3.871 10.229 1.00 98.50 192 TRP A CA 1
ATOM 1520 C C . TRP A 1 192 ? -7.025 -4.498 10.657 1.00 98.50 192 TRP A C 1
ATOM 1522 O O . TRP A 1 192 ? -6.081 -4.463 9.866 1.00 98.50 192 TRP A O 1
ATOM 1532 N N . TRP A 1 193 ? -6.939 -5.119 11.838 1.00 98.69 193 TRP A N 1
ATOM 1533 C CA . TRP A 1 193 ? -5.723 -5.804 12.288 1.00 98.69 193 TRP A CA 1
ATOM 1534 C C . TRP A 1 193 ? -5.250 -6.860 11.282 1.00 98.69 193 TRP A C 1
ATOM 1536 O O . TRP A 1 193 ? -4.183 -6.713 10.685 1.00 98.69 193 TRP A O 1
ATOM 1546 N N . TRP A 1 194 ? -6.064 -7.890 11.031 1.00 98.19 194 TRP A N 1
ATOM 1547 C CA . TRP A 1 194 ? -5.680 -8.986 10.140 1.00 98.19 194 TRP A CA 1
ATOM 1548 C C . TRP A 1 194 ? -5.466 -8.550 8.687 1.00 98.19 194 TRP A C 1
ATOM 1550 O O . TRP A 1 194 ? -4.442 -8.940 8.125 1.00 98.19 194 TRP A O 1
ATOM 1560 N N . PRO A 1 195 ? -6.313 -7.693 8.077 1.00 97.94 195 PRO A N 1
ATOM 1561 C CA . PRO A 1 195 ? -6.016 -7.134 6.760 1.00 97.94 195 PRO A CA 1
ATOM 1562 C C . PRO A 1 195 ? -4.661 -6.418 6.685 1.00 97.94 195 PRO A C 1
ATOM 1564 O O . PRO A 1 195 ? -3.954 -6.584 5.691 1.00 97.94 195 PRO A O 1
ATOM 1567 N N . SER A 1 196 ? -4.271 -5.680 7.733 1.00 98.25 196 SER A N 1
ATOM 1568 C CA . SER A 1 196 ? -2.973 -4.989 7.796 1.00 98.25 196 SER A CA 1
ATOM 1569 C C . SER A 1 196 ? -1.805 -5.970 7.935 1.00 98.25 196 SER A C 1
ATOM 1571 O O . SER A 1 196 ? -0.780 -5.809 7.283 1.00 98.25 196 SER A O 1
ATOM 1573 N N . VAL A 1 197 ? -1.965 -7.036 8.725 1.00 98.25 197 VAL A N 1
ATOM 1574 C CA . VAL A 1 197 ? -0.966 -8.114 8.853 1.00 98.25 197 VAL A CA 1
ATOM 1575 C C . VAL A 1 197 ? -0.810 -8.895 7.538 1.00 98.25 197 VAL A C 1
ATOM 1577 O O . VAL A 1 197 ? 0.302 -9.239 7.138 1.00 98.25 197 VAL A O 1
ATOM 1580 N N . GLN A 1 198 ? -1.914 -9.148 6.832 1.00 97.81 198 GLN A N 1
ATOM 1581 C CA . GLN A 1 198 ? -1.936 -9.832 5.535 1.00 97.81 198 GLN A CA 1
ATOM 1582 C C . GLN A 1 198 ? -1.333 -8.996 4.396 1.00 97.81 198 GLN A C 1
ATOM 1584 O O . GLN A 1 198 ? -0.938 -9.580 3.386 1.00 97.81 198 GLN A O 1
ATOM 1589 N N . LEU A 1 199 ? -1.239 -7.667 4.546 1.00 97.12 199 LEU A N 1
ATOM 1590 C CA . LEU A 1 199 ? -0.680 -6.755 3.538 1.00 97.12 199 LEU A CA 1
ATOM 1591 C C . LEU A 1 199 ? 0.751 -7.137 3.150 1.00 97.12 199 LEU A C 1
ATOM 1593 O O . LEU A 1 199 ? 1.108 -7.067 1.977 1.00 97.12 199 LEU A O 1
ATOM 1597 N N . PHE A 1 200 ? 1.543 -7.616 4.112 1.00 97.12 200 PHE A N 1
ATOM 1598 C CA . PHE A 1 200 ? 2.907 -8.090 3.867 1.00 97.12 200 PHE A CA 1
ATOM 1599 C C . PHE A 1 200 ? 2.968 -9.337 2.972 1.00 97.12 200 PHE A C 1
ATOM 1601 O O . PHE A 1 200 ? 4.029 -9.650 2.447 1.00 97.12 200 PHE A O 1
ATOM 1608 N N . GLY A 1 201 ? 1.858 -10.054 2.782 1.00 95.56 201 GLY A N 1
ATOM 1609 C CA . GLY A 1 201 ? 1.794 -11.281 1.993 1.00 95.56 201 GLY A CA 1
ATOM 1610 C C . GLY A 1 201 ? 2.277 -12.534 2.740 1.00 95.56 201 GLY A C 1
ATOM 1611 O O . GLY A 1 201 ? 2.741 -12.447 3.879 1.00 95.56 201 GLY A O 1
ATOM 1612 N N . PRO A 1 202 ? 2.146 -13.721 2.114 1.00 95.69 202 PRO A N 1
ATOM 1613 C CA . PRO A 1 202 ? 2.598 -14.991 2.684 1.00 95.69 202 PRO A CA 1
ATOM 1614 C C . PRO A 1 202 ? 4.125 -15.053 2.780 1.00 95.69 202 PRO A C 1
ATOM 1616 O O . PRO A 1 202 ? 4.822 -14.219 2.202 1.00 95.69 202 PRO A O 1
ATOM 1619 N N . ASP A 1 203 ? 4.647 -16.057 3.479 1.00 96.38 203 ASP A N 1
ATOM 1620 C CA . ASP A 1 203 ? 6.091 -16.240 3.641 1.00 96.38 203 ASP A CA 1
ATOM 1621 C C . ASP A 1 203 ? 6.826 -16.276 2.307 1.00 96.38 203 ASP A C 1
ATOM 1623 O O . ASP A 1 203 ? 6.381 -16.834 1.297 1.00 96.38 203 ASP A O 1
ATOM 1627 N N . THR A 1 204 ? 7.985 -15.639 2.326 1.00 96.19 204 THR A N 1
ATOM 1628 C CA . THR A 1 204 ? 8.792 -15.419 1.140 1.00 96.19 204 THR A CA 1
ATOM 1629 C C . THR A 1 204 ? 9.337 -16.740 0.621 1.00 96.19 204 THR A C 1
ATOM 1631 O O . THR A 1 204 ? 10.033 -17.475 1.330 1.00 96.19 204 THR A O 1
ATOM 1634 N N . ARG A 1 205 ? 9.088 -17.023 -0.657 1.00 94.94 205 ARG A N 1
ATOM 1635 C CA . ARG A 1 205 ? 9.628 -18.220 -1.298 1.00 94.94 205 ARG A CA 1
ATOM 1636 C C . ARG A 1 205 ? 11.158 -18.141 -1.428 1.00 94.94 205 ARG A C 1
ATOM 1638 O O . ARG A 1 205 ? 11.690 -17.052 -1.634 1.00 94.94 205 ARG A O 1
ATOM 1645 N N . PRO A 1 206 ? 11.883 -19.272 -1.366 1.00 91.88 206 PRO A N 1
ATOM 1646 C CA . PRO A 1 206 ? 13.334 -19.283 -1.574 1.00 91.88 206 PRO A CA 1
ATOM 1647 C C . PRO A 1 206 ? 13.787 -18.744 -2.940 1.00 91.88 206 PRO A C 1
ATOM 1649 O O . PRO A 1 206 ? 14.892 -18.229 -3.052 1.00 91.88 206 PRO A O 1
ATOM 1652 N N . ASP A 1 207 ? 12.942 -18.859 -3.967 1.00 93.12 207 ASP A N 1
ATOM 1653 C CA . ASP A 1 207 ? 13.198 -18.459 -5.354 1.00 93.12 207 ASP A CA 1
ATOM 1654 C C . ASP A 1 207 ? 12.553 -17.111 -5.733 1.00 93.12 207 ASP A C 1
ATOM 1656 O O . ASP A 1 207 ? 12.296 -16.854 -6.909 1.00 93.12 207 ASP A O 1
ATOM 1660 N N . ASP A 1 208 ? 12.261 -16.251 -4.750 1.00 95.44 208 ASP A N 1
ATOM 1661 C CA . ASP A 1 208 ? 11.615 -14.956 -4.981 1.00 95.44 208 ASP A CA 1
ATOM 1662 C C . ASP A 1 208 ? 12.504 -14.015 -5.817 1.00 95.44 208 ASP A C 1
ATOM 1664 O O . ASP A 1 208 ? 13.494 -13.447 -5.344 1.00 95.44 208 ASP A O 1
ATOM 1668 N N . VAL A 1 209 ? 12.109 -13.825 -7.078 1.00 95.50 209 VAL A N 1
ATOM 1669 C CA . VAL A 1 209 ? 12.796 -12.952 -8.038 1.00 95.50 209 VAL A CA 1
ATOM 1670 C C . VAL A 1 209 ? 12.823 -11.489 -7.600 1.00 95.50 209 VAL A C 1
ATOM 1672 O O . VAL A 1 209 ? 13.760 -10.773 -7.947 1.00 95.50 209 VAL A O 1
ATOM 1675 N N . LEU A 1 210 ? 11.840 -11.036 -6.812 1.00 96.38 210 LEU A N 1
ATOM 1676 C CA . LEU A 1 210 ? 11.804 -9.658 -6.326 1.00 96.38 210 LEU A CA 1
ATOM 1677 C C . LEU A 1 210 ? 12.936 -9.402 -5.333 1.00 96.38 210 LEU A C 1
ATOM 1679 O O . LEU A 1 210 ? 13.501 -8.312 -5.348 1.00 96.38 210 LEU A O 1
ATOM 1683 N N . LEU A 1 211 ? 13.289 -10.394 -4.509 1.00 96.25 211 LEU A N 1
ATOM 1684 C CA . LEU A 1 211 ? 14.464 -10.317 -3.638 1.00 96.25 211 LEU A CA 1
ATOM 1685 C C . LEU A 1 211 ? 15.759 -10.521 -4.410 1.00 96.25 211 LEU A C 1
ATOM 1687 O O . LEU A 1 211 ? 16.693 -9.751 -4.216 1.00 96.25 211 LEU A O 1
ATOM 1691 N N . ARG A 1 212 ? 15.808 -11.522 -5.301 1.00 95.94 212 ARG A N 1
ATOM 1692 C CA . ARG A 1 212 ? 16.995 -11.812 -6.123 1.00 95.94 212 ARG A CA 1
ATOM 1693 C C . ARG A 1 212 ? 17.485 -10.578 -6.878 1.00 95.94 212 ARG A C 1
ATOM 1695 O O . ARG A 1 212 ? 18.683 -10.371 -6.998 1.00 95.94 212 ARG A O 1
ATOM 1702 N N . TRP A 1 213 ? 16.561 -9.764 -7.384 1.00 97.56 213 TRP A N 1
ATOM 1703 C CA . TRP A 1 213 ? 16.886 -8.559 -8.145 1.00 97.56 213 TRP A CA 1
ATOM 1704 C C . TRP A 1 213 ? 16.750 -7.261 -7.350 1.00 97.56 213 TRP A C 1
ATOM 1706 O O . TRP A 1 213 ? 16.751 -6.180 -7.940 1.00 97.56 213 TRP A O 1
ATOM 1716 N N . HIS A 1 214 ? 16.624 -7.340 -6.024 1.00 96.56 214 HIS A N 1
ATOM 1717 C CA . HIS A 1 214 ? 16.502 -6.182 -5.133 1.00 96.56 214 HIS A CA 1
ATOM 1718 C C . HIS A 1 214 ? 15.385 -5.203 -5.547 1.00 96.56 214 HIS A C 1
ATOM 1720 O O . HIS A 1 214 ? 15.508 -3.992 -5.391 1.00 96.56 214 HIS A O 1
ATOM 1726 N N . ILE A 1 215 ? 14.286 -5.714 -6.108 1.00 95.81 215 ILE A N 1
ATOM 1727 C CA . ILE A 1 215 ? 13.036 -4.961 -6.327 1.00 95.81 215 ILE A CA 1
ATOM 1728 C C . ILE A 1 215 ? 12.307 -4.825 -4.987 1.00 95.81 215 ILE A C 1
ATOM 1730 O O . ILE A 1 215 ? 11.762 -3.777 -4.659 1.00 95.81 215 ILE A O 1
ATOM 1734 N N . LYS A 1 216 ? 12.360 -5.893 -4.192 1.00 91.81 216 LYS A N 1
ATOM 1735 C CA . LYS A 1 216 ? 12.052 -5.953 -2.766 1.00 91.81 216 LYS A CA 1
ATOM 1736 C C . LYS A 1 216 ? 13.357 -6.239 -2.024 1.00 91.81 216 LYS A C 1
ATOM 1738 O O . LYS A 1 216 ? 14.227 -6.908 -2.570 1.00 91.81 216 LYS A O 1
ATOM 1743 N N . SER A 1 217 ? 13.491 -5.770 -0.784 1.00 89.12 217 SER A N 1
ATOM 1744 C CA . SER A 1 217 ? 14.765 -5.880 -0.045 1.00 89.12 217 SER A CA 1
ATOM 1745 C C . SER A 1 217 ? 14.729 -6.799 1.175 1.00 89.12 217 SER A C 1
ATOM 1747 O O . SER A 1 217 ? 15.780 -7.099 1.731 1.00 89.12 217 SER A O 1
ATOM 1749 N N . GLU A 1 218 ? 13.546 -7.192 1.648 1.00 94.50 218 GLU A N 1
ATOM 1750 C CA . GLU A 1 218 ? 13.380 -7.940 2.903 1.00 94.50 218 GLU A CA 1
ATOM 1751 C C . GLU A 1 218 ? 12.281 -8.996 2.777 1.00 94.50 218 GLU A C 1
ATOM 1753 O O . GLU A 1 218 ? 11.420 -8.897 1.901 1.00 94.50 218 GLU A O 1
ATOM 1758 N N . ARG A 1 219 ? 12.297 -10.029 3.624 1.00 96.81 219 ARG A N 1
ATOM 1759 C CA . ARG A 1 219 ? 11.285 -11.095 3.597 1.00 96.81 219 ARG A CA 1
ATOM 1760 C C . ARG A 1 219 ? 9.958 -10.597 4.195 1.00 96.81 219 ARG A C 1
ATOM 1762 O O . ARG A 1 219 ? 9.944 -9.748 5.081 1.00 96.81 219 ARG A O 1
ATOM 1769 N N . ASN A 1 220 ? 8.840 -11.114 3.689 1.00 97.25 220 ASN A N 1
ATOM 1770 C CA . ASN A 1 220 ? 7.480 -10.767 4.120 1.00 97.25 220 ASN A CA 1
ATOM 1771 C C . ASN A 1 220 ? 7.276 -11.048 5.610 1.00 97.25 220 ASN A C 1
ATOM 1773 O O . ASN A 1 220 ? 6.758 -10.208 6.338 1.00 97.25 220 ASN A O 1
ATOM 1777 N N . GLU A 1 221 ? 7.722 -12.216 6.063 1.00 97.12 221 GLU A N 1
ATOM 1778 C CA . GLU A 1 221 ? 7.633 -12.652 7.451 1.00 97.12 221 GLU A CA 1
ATOM 1779 C C . GLU A 1 221 ? 8.449 -11.778 8.411 1.00 97.12 221 GLU A C 1
ATOM 1781 O O . GLU A 1 221 ? 7.967 -11.486 9.501 1.00 97.12 221 GLU A O 1
ATOM 1786 N N . ASP A 1 222 ? 9.613 -11.273 7.988 1.00 97.38 222 ASP A N 1
ATOM 1787 C CA . ASP A 1 222 ? 10.441 -10.378 8.806 1.00 97.38 222 ASP A CA 1
ATOM 1788 C C . ASP A 1 222 ? 9.762 -9.011 8.972 1.00 97.38 222 ASP A C 1
ATOM 1790 O O . ASP A 1 222 ? 9.743 -8.429 10.058 1.00 97.38 222 ASP A O 1
ATOM 1794 N N . LEU A 1 223 ? 9.176 -8.486 7.890 1.00 97.81 223 LEU A N 1
ATOM 1795 C CA . LEU A 1 223 ? 8.431 -7.225 7.922 1.00 97.81 223 LEU A CA 1
ATOM 1796 C C . LEU A 1 223 ? 7.176 -7.335 8.785 1.00 97.81 223 LEU A C 1
ATOM 1798 O O . LEU A 1 223 ? 6.910 -6.454 9.608 1.00 97.81 223 LEU A O 1
ATOM 1802 N N . ARG A 1 224 ? 6.443 -8.438 8.628 1.00 97.94 224 ARG A N 1
ATOM 1803 C CA . ARG A 1 224 ? 5.239 -8.734 9.397 1.00 97.94 224 ARG A CA 1
ATOM 1804 C C . ARG A 1 224 ? 5.540 -8.898 10.881 1.00 97.94 224 ARG A C 1
ATOM 1806 O O . ARG A 1 224 ? 4.837 -8.320 11.705 1.00 97.94 224 ARG A O 1
ATOM 1813 N N . ASP A 1 225 ? 6.604 -9.616 11.229 1.00 97.50 225 ASP A N 1
ATOM 1814 C CA . ASP A 1 225 ? 7.056 -9.728 12.612 1.00 97.50 225 ASP A CA 1
ATOM 1815 C C . ASP A 1 225 ? 7.383 -8.348 13.203 1.00 97.50 225 ASP A C 1
ATOM 1817 O O . ASP A 1 225 ? 6.846 -7.990 14.252 1.00 97.50 225 ASP A O 1
ATOM 1821 N N . ARG A 1 226 ? 8.178 -7.518 12.510 1.00 97.94 226 ARG A N 1
ATOM 1822 C CA . ARG A 1 226 ? 8.489 -6.158 12.988 1.00 97.94 226 ARG A CA 1
ATOM 1823 C C . ARG A 1 226 ? 7.244 -5.305 13.194 1.00 97.94 226 ARG A C 1
ATOM 1825 O O . ARG A 1 226 ? 7.197 -4.523 14.145 1.00 97.94 226 ARG A O 1
ATOM 1832 N N . PHE A 1 227 ? 6.253 -5.439 12.317 1.00 98.31 227 PHE A N 1
ATOM 1833 C CA . PHE A 1 227 ? 4.966 -4.773 12.474 1.00 98.31 227 PHE A CA 1
ATOM 1834 C C . PHE A 1 227 ? 4.271 -5.218 13.765 1.00 98.31 227 PHE A C 1
ATOM 1836 O O . PHE A 1 227 ? 3.913 -4.364 14.572 1.00 98.31 227 PHE A O 1
ATOM 1843 N N . VAL A 1 228 ? 4.166 -6.525 14.024 1.00 98.38 228 VAL A N 1
ATOM 1844 C CA . VAL A 1 228 ? 3.572 -7.056 15.265 1.00 98.38 228 VAL A CA 1
ATOM 1845 C C . VAL A 1 228 ? 4.326 -6.551 16.498 1.00 98.38 228 VAL A C 1
ATOM 1847 O O . VAL A 1 228 ? 3.703 -5.997 17.406 1.00 98.38 228 VAL A O 1
ATOM 1850 N N . GLN A 1 229 ? 5.663 -6.637 16.503 1.00 98.38 229 GLN A N 1
ATOM 1851 C CA . GLN A 1 229 ? 6.485 -6.162 17.625 1.00 98.38 229 GLN A CA 1
ATOM 1852 C C . GLN A 1 229 ? 6.280 -4.670 17.920 1.00 98.38 229 GLN A C 1
ATOM 1854 O O . GLN A 1 229 ? 6.385 -4.247 19.070 1.00 98.38 229 GLN A O 1
ATOM 1859 N N . LYS A 1 230 ? 6.001 -3.861 16.893 1.00 97.88 230 LYS A N 1
ATOM 1860 C CA . LYS A 1 230 ? 5.770 -2.420 17.038 1.00 97.88 230 LYS A CA 1
ATOM 1861 C C . LYS A 1 230 ? 4.341 -2.107 17.474 1.00 97.88 230 LYS A C 1
ATOM 1863 O O . LYS A 1 230 ? 4.145 -1.305 18.385 1.00 97.88 230 LYS A O 1
ATOM 1868 N N . MET A 1 231 ? 3.351 -2.697 16.811 1.00 98.31 231 MET A N 1
ATOM 1869 C CA . MET A 1 231 ? 1.958 -2.271 16.933 1.00 98.31 231 MET A CA 1
ATOM 1870 C C . MET A 1 231 ? 1.280 -2.823 18.184 1.00 98.31 231 MET A C 1
ATOM 1872 O O . MET A 1 231 ? 0.514 -2.097 18.815 1.00 98.31 231 MET A O 1
ATOM 1876 N N . VAL A 1 232 ? 1.588 -4.059 18.594 1.00 98.50 232 VAL A N 1
ATOM 1877 C CA . VAL A 1 232 ? 0.955 -4.666 19.777 1.00 98.50 232 VAL A CA 1
ATOM 1878 C C . VAL A 1 232 ? 1.216 -3.847 21.050 1.00 98.50 232 VAL A C 1
ATOM 1880 O O . VAL A 1 232 ? 0.241 -3.479 21.712 1.00 98.50 232 VAL A O 1
ATOM 1883 N N . PRO A 1 233 ? 2.465 -3.463 21.396 1.00 97.88 233 PRO A N 1
ATOM 1884 C CA . PRO A 1 233 ? 2.714 -2.613 22.562 1.00 97.88 233 PRO A CA 1
ATOM 1885 C C . PRO A 1 233 ? 2.025 -1.247 22.484 1.00 97.88 233 PRO A C 1
ATOM 1887 O O . PRO A 1 233 ? 1.559 -0.737 23.496 1.00 97.88 233 PRO A O 1
ATOM 1890 N N . GLN A 1 234 ? 1.955 -0.642 21.294 1.00 97.81 234 GLN A N 1
ATOM 1891 C CA . GLN A 1 234 ? 1.359 0.686 21.114 1.00 97.81 234 GLN A CA 1
ATOM 1892 C C . GLN A 1 234 ? -0.158 0.659 21.337 1.00 97.81 234 GLN A C 1
ATOM 1894 O O . GLN A 1 234 ? -0.688 1.480 22.085 1.00 97.81 234 GLN A O 1
ATOM 1899 N N . LEU A 1 235 ? -0.850 -0.318 20.747 1.00 98.56 235 LEU A N 1
ATOM 1900 C CA . LEU A 1 235 ? -2.299 -0.473 20.880 1.00 98.56 235 LEU A CA 1
ATOM 1901 C C . LEU A 1 235 ? -2.698 -0.880 22.304 1.00 98.56 235 LEU A C 1
ATOM 1903 O O . LEU A 1 235 ? -3.611 -0.286 22.880 1.00 98.56 235 LEU A O 1
ATOM 1907 N N . THR A 1 236 ? -1.969 -1.821 22.908 1.00 98.00 236 THR A N 1
ATOM 1908 C CA . THR A 1 236 ? -2.210 -2.238 24.301 1.00 98.00 236 THR A CA 1
ATOM 1909 C C . THR A 1 236 ? -1.951 -1.108 25.296 1.00 98.00 236 THR A C 1
ATOM 1911 O O . THR A 1 236 ? -2.768 -0.883 26.187 1.00 98.00 236 THR A O 1
ATOM 1914 N N . ALA A 1 237 ? -0.881 -0.323 25.119 1.00 97.62 237 ALA A N 1
ATOM 1915 C CA . ALA A 1 237 ? -0.616 0.853 25.952 1.00 97.62 237 ALA A CA 1
ATOM 1916 C C . ALA A 1 237 ? -1.680 1.954 25.790 1.00 97.62 237 ALA A C 1
ATOM 1918 O O . ALA A 1 237 ? -1.932 2.711 26.729 1.00 97.62 237 ALA A O 1
ATOM 1919 N N . ALA A 1 238 ? -2.326 2.034 24.622 1.00 97.81 238 ALA A N 1
ATOM 1920 C CA . ALA A 1 238 ? -3.466 2.913 24.376 1.00 97.81 238 ALA A CA 1
ATOM 1921 C C . ALA A 1 238 ? -4.797 2.365 24.936 1.00 97.81 238 ALA A C 1
ATOM 1923 O O . ALA A 1 238 ? -5.816 3.048 24.852 1.00 97.81 238 ALA A O 1
ATOM 1924 N N . GLY A 1 239 ? -4.799 1.174 25.545 1.00 98.06 239 GLY A N 1
ATOM 1925 C CA . GLY A 1 239 ? -5.982 0.569 26.155 1.00 98.06 239 GLY A CA 1
ATOM 1926 C C . GLY A 1 239 ? -6.896 -0.160 25.170 1.00 98.06 239 GLY A C 1
ATOM 1927 O O . GLY A 1 239 ? -8.087 -0.280 25.449 1.00 98.06 239 GLY A O 1
ATOM 1928 N N . PHE A 1 240 ? -6.366 -0.617 24.033 1.00 98.69 240 PHE A N 1
ATOM 1929 C CA . PHE A 1 240 ? -7.083 -1.457 23.072 1.00 98.69 240 PHE A CA 1
ATOM 1930 C C . PHE A 1 240 ? -6.620 -2.914 23.136 1.00 98.69 240 PHE A C 1
ATOM 1932 O O . PHE A 1 240 ? -5.495 -3.215 23.543 1.00 98.69 240 PHE A O 1
ATOM 1939 N N . THR A 1 241 ? -7.485 -3.823 22.697 1.00 98.50 241 THR A N 1
ATOM 1940 C CA . THR A 1 241 ? -7.171 -5.243 22.510 1.00 98.50 241 THR A CA 1
ATOM 1941 C C . THR A 1 241 ? -6.855 -5.548 21.051 1.00 98.50 241 THR A C 1
ATOM 1943 O O . THR A 1 241 ? -7.312 -4.850 20.148 1.00 98.50 241 THR A O 1
ATOM 1946 N N . ILE A 1 242 ? -6.083 -6.607 20.816 1.00 98.62 242 ILE A N 1
ATOM 1947 C CA . ILE A 1 242 ? -5.811 -7.128 19.474 1.00 98.62 242 ILE A CA 1
ATOM 1948 C C . ILE A 1 242 ? -6.758 -8.309 19.220 1.00 98.62 242 ILE A C 1
ATOM 1950 O O . ILE A 1 242 ? -6.875 -9.156 20.109 1.00 98.62 242 ILE A O 1
ATOM 1954 N N . PRO A 1 243 ? -7.424 -8.406 18.052 1.00 98.00 243 PRO A N 1
ATOM 1955 C CA . PRO A 1 243 ? -8.359 -9.491 17.729 1.00 98.00 243 PRO A CA 1
ATOM 1956 C C . PRO A 1 243 ? -7.625 -10.792 17.345 1.00 98.00 243 PRO A C 1
ATOM 1958 O O . PRO A 1 243 ? -7.874 -11.380 16.293 1.00 98.00 243 PRO A O 1
ATOM 1961 N N . ASP A 1 244 ? -6.691 -11.222 18.188 1.00 98.19 244 ASP A N 1
ATOM 1962 C CA . ASP A 1 244 ? -5.866 -12.415 18.020 1.00 98.19 244 ASP A CA 1
ATOM 1963 C C . ASP A 1 244 ? -5.856 -13.196 19.348 1.00 98.19 244 ASP A C 1
ATOM 1965 O O . ASP A 1 244 ? -5.112 -12.836 20.264 1.00 98.19 244 ASP A O 1
ATOM 1969 N N . PRO A 1 245 ? -6.723 -14.216 19.503 1.00 96.56 245 PRO A N 1
ATOM 1970 C CA . PRO A 1 245 ? -6.842 -14.983 20.745 1.00 96.56 245 PRO A CA 1
ATOM 1971 C C . PRO A 1 245 ? -5.571 -15.740 21.144 1.00 96.56 245 PRO A C 1
ATOM 1973 O O . PRO A 1 245 ? -5.394 -16.028 22.328 1.00 96.56 245 PRO A O 1
ATOM 1976 N N . ASP A 1 246 ? -4.708 -16.052 20.175 1.00 97.44 246 ASP A N 1
ATOM 1977 C CA . ASP A 1 246 ? -3.460 -16.789 20.387 1.00 97.44 246 ASP A CA 1
ATOM 1978 C C . ASP A 1 246 ? -2.255 -15.847 20.570 1.00 97.44 246 ASP A C 1
ATOM 1980 O O . ASP A 1 246 ? -1.137 -16.308 20.826 1.00 97.44 246 ASP A O 1
ATOM 1984 N N . LEU A 1 247 ? -2.470 -14.526 20.488 1.00 97.94 247 LEU A N 1
ATOM 1985 C CA . LEU A 1 247 ? -1.437 -13.524 20.722 1.00 97.94 247 LEU A CA 1
ATOM 1986 C C . LEU A 1 247 ? -0.922 -13.606 22.157 1.00 97.94 247 LEU A C 1
ATOM 1988 O O . LEU A 1 247 ? -1.649 -13.377 23.125 1.00 97.94 247 LEU A O 1
ATOM 1992 N N . HIS A 1 248 ? 0.376 -13.840 22.296 1.00 97.31 248 HIS A N 1
ATOM 1993 C CA . HIS A 1 248 ? 1.037 -13.865 23.593 1.00 97.31 248 HIS A CA 1
ATOM 1994 C C . HIS A 1 248 ? 2.447 -13.292 23.506 1.00 97.31 248 HIS A C 1
ATOM 1996 O O . HIS A 1 248 ? 3.051 -13.221 22.436 1.00 97.31 248 HIS A O 1
ATOM 2002 N N . GLN A 1 249 ? 2.976 -12.867 24.650 1.00 97.69 249 GLN A N 1
ATOM 2003 C CA . GLN A 1 249 ? 4.387 -12.534 24.770 1.00 97.69 249 GLN A CA 1
ATOM 2004 C C . GLN A 1 249 ? 5.145 -13.793 25.189 1.00 97.69 249 GLN A C 1
ATOM 2006 O O . GLN A 1 249 ? 4.842 -14.384 26.227 1.00 97.69 249 GLN A O 1
ATOM 2011 N N . ASP A 1 250 ? 6.120 -14.200 24.385 1.00 96.88 250 ASP A N 1
ATOM 2012 C CA . ASP A 1 250 ? 7.028 -15.290 24.717 1.00 96.88 250 ASP A CA 1
ATOM 2013 C C . ASP A 1 250 ? 7.828 -14.913 25.983 1.00 96.88 250 ASP A C 1
ATOM 2015 O O . ASP A 1 250 ? 8.526 -13.891 25.981 1.00 96.88 250 ASP A O 1
ATOM 2019 N N . PRO A 1 251 ? 7.739 -15.698 27.074 1.00 95.81 251 PRO A N 1
ATOM 2020 C CA . PRO A 1 251 ? 8.409 -15.386 28.332 1.00 95.81 251 PRO A CA 1
ATOM 2021 C C . PRO A 1 251 ? 9.940 -15.470 28.250 1.00 95.81 251 PRO A C 1
ATOM 2023 O O . PRO A 1 251 ? 10.613 -14.850 29.073 1.00 95.81 251 PRO A O 1
ATOM 2026 N N . GLU A 1 252 ? 10.502 -16.217 27.296 1.00 96.12 252 GLU A N 1
ATOM 2027 C CA . GLU A 1 252 ? 11.953 -16.374 27.149 1.00 96.12 252 GLU A CA 1
ATOM 2028 C C . GLU A 1 252 ? 12.564 -15.226 26.345 1.00 96.12 252 GLU A C 1
ATOM 2030 O O . GLU A 1 252 ? 13.602 -14.676 26.719 1.00 96.12 252 GLU A O 1
ATOM 2035 N N . THR A 1 253 ? 11.919 -14.847 25.241 1.00 96.12 253 THR A N 1
ATOM 2036 C CA . THR A 1 253 ? 12.452 -13.834 24.318 1.00 96.12 253 THR A CA 1
ATOM 2037 C C . THR A 1 253 ? 11.874 -12.437 24.543 1.00 96.12 253 THR A C 1
ATOM 2039 O O . THR A 1 253 ? 12.442 -11.453 24.063 1.00 96.12 253 THR A O 1
ATOM 2042 N N . GLY A 1 254 ? 10.750 -12.325 25.255 1.00 95.81 254 GLY A N 1
ATOM 2043 C CA . GLY A 1 254 ? 10.006 -11.078 25.442 1.00 95.81 254 GLY A CA 1
ATOM 2044 C C . GLY A 1 254 ? 9.312 -10.574 24.172 1.00 95.81 254 GLY A C 1
ATOM 2045 O O . GLY A 1 254 ? 8.828 -9.440 24.150 1.00 95.81 254 GLY A O 1
ATOM 2046 N N . ARG A 1 255 ? 9.278 -11.378 23.105 1.00 97.44 255 ARG A N 1
ATOM 2047 C CA . ARG A 1 255 ? 8.706 -11.014 21.805 1.00 97.44 255 ARG A CA 1
ATOM 2048 C C . ARG A 1 255 ? 7.229 -11.378 21.739 1.00 97.44 255 ARG A C 1
ATOM 2050 O O . ARG A 1 255 ? 6.798 -12.348 22.352 1.00 97.44 255 ARG A O 1
ATOM 2057 N N . TRP A 1 256 ? 6.459 -10.619 20.969 1.00 98.12 256 TRP A N 1
ATOM 2058 C CA . TRP A 1 256 ? 5.061 -10.940 20.687 1.00 98.12 256 TRP A CA 1
ATOM 2059 C C . TRP A 1 256 ? 4.962 -12.008 19.601 1.00 98.12 256 TRP A C 1
ATOM 2061 O O . TRP A 1 256 ? 5.581 -11.873 18.547 1.00 98.12 256 TRP A O 1
ATOM 2071 N N . VAL A 1 257 ? 4.178 -13.048 19.851 1.00 97.00 257 VAL A N 1
ATOM 2072 C CA . VAL A 1 257 ? 3.915 -14.150 18.924 1.00 97.00 257 VAL A CA 1
ATOM 2073 C C . VAL A 1 257 ? 2.450 -14.078 18.524 1.00 97.00 257 VAL A C 1
ATOM 2075 O O . VAL A 1 257 ? 1.583 -14.206 19.384 1.00 97.00 257 VAL A O 1
ATOM 2078 N N . SER A 1 258 ? 2.185 -13.832 17.239 1.00 95.88 258 SER A N 1
ATOM 2079 C CA . SER A 1 258 ? 0.826 -13.809 16.687 1.00 95.88 258 SER A CA 1
ATOM 2080 C C . SER A 1 258 ? 0.279 -15.217 16.459 1.00 95.88 258 SER A C 1
ATOM 2082 O O . SER A 1 258 ? 1.048 -16.146 16.200 1.00 95.88 258 SER A O 1
ATOM 2084 N N . GLY A 1 259 ? -1.045 -15.342 16.462 1.00 95.50 259 GLY A N 1
ATOM 2085 C CA . GLY A 1 259 ? -1.757 -16.535 16.026 1.00 95.50 259 GLY A CA 1
ATOM 2086 C C . GLY A 1 259 ? -1.624 -16.828 14.530 1.00 95.50 259 GLY A C 1
ATOM 2087 O O . GLY A 1 259 ? -0.906 -16.155 13.779 1.00 95.50 259 GLY A O 1
ATOM 2088 N N . GLU A 1 260 ? -2.336 -17.865 14.090 1.00 94.69 260 GLU A N 1
ATOM 2089 C CA . GLU A 1 260 ? -2.367 -18.267 12.686 1.00 94.69 260 GLU A CA 1
ATOM 2090 C C . GLU A 1 260 ? -3.066 -17.210 11.815 1.00 94.69 260 GLU A C 1
ATOM 2092 O O . GLU A 1 260 ? -4.147 -16.715 12.131 1.00 94.69 260 GLU A O 1
ATOM 2097 N N . ILE A 1 261 ? -2.446 -16.881 10.680 1.00 95.81 261 ILE A N 1
ATOM 2098 C CA . ILE A 1 261 ? -3.014 -15.951 9.703 1.00 95.81 261 ILE A CA 1
ATOM 2099 C C . ILE A 1 261 ? -3.891 -16.733 8.728 1.00 95.81 261 ILE A C 1
ATOM 2101 O O . ILE A 1 261 ? -3.409 -17.627 8.031 1.00 95.81 261 ILE A O 1
ATOM 2105 N N . ASP A 1 262 ? -5.156 -16.334 8.598 1.00 93.31 262 ASP A N 1
ATOM 2106 C CA . ASP A 1 262 ? -6.024 -16.830 7.530 1.00 93.31 262 ASP A CA 1
ATOM 2107 C C . ASP A 1 262 ? -5.547 -16.303 6.166 1.00 93.31 262 ASP A C 1
ATOM 2109 O O . ASP A 1 262 ? -5.768 -15.148 5.794 1.00 93.31 262 ASP A O 1
ATOM 2113 N N . TRP A 1 263 ? -4.884 -17.158 5.391 1.00 95.88 263 TRP A N 1
ATOM 2114 C CA . TRP A 1 263 ? -4.426 -16.822 4.043 1.00 95.88 263 TRP A CA 1
ATOM 2115 C C . TRP A 1 263 ? -5.509 -16.967 2.969 1.00 95.88 263 TRP A C 1
ATOM 2117 O O . TRP A 1 263 ? -5.318 -16.474 1.853 1.00 95.88 263 TRP A O 1
ATOM 2127 N N . ASP A 1 264 ? -6.635 -17.621 3.250 1.00 95.69 264 ASP A N 1
ATOM 2128 C CA . ASP A 1 264 ? -7.712 -17.792 2.273 1.00 95.69 264 ASP A CA 1
ATOM 2129 C C . ASP A 1 264 ? -8.461 -16.479 2.040 1.00 95.69 264 ASP A C 1
ATOM 2131 O O . ASP A 1 264 ? -8.781 -16.157 0.890 1.00 95.69 264 ASP A O 1
ATOM 2135 N N . ALA A 1 265 ? -8.619 -15.656 3.081 1.00 91.75 265 ALA A N 1
ATOM 2136 C CA . ALA A 1 265 ? -9.094 -14.281 2.944 1.00 91.75 265 ALA A CA 1
ATOM 2137 C C . ALA A 1 265 ? -8.208 -13.452 1.990 1.00 91.75 265 ALA A C 1
ATOM 2139 O O . ALA A 1 265 ? -8.718 -12.771 1.094 1.00 91.75 265 ALA A O 1
ATOM 2140 N N . LEU A 1 266 ? -6.877 -13.563 2.113 1.00 94.06 266 LEU A N 1
ATOM 2141 C CA . LEU A 1 266 ? -5.933 -12.894 1.210 1.00 94.06 266 LEU A CA 1
ATOM 2142 C C . LEU A 1 266 ? -6.059 -13.416 -0.231 1.00 94.06 266 LEU A C 1
ATOM 2144 O O . LEU A 1 266 ? -6.155 -12.620 -1.167 1.00 94.06 266 LEU A O 1
ATOM 2148 N N . LYS A 1 267 ? -6.110 -14.742 -0.429 1.00 95.00 267 LYS A N 1
ATOM 2149 C CA . LYS A 1 267 ? -6.295 -15.350 -1.763 1.00 95.00 267 LYS A CA 1
ATOM 2150 C C . LYS A 1 267 ? -7.601 -14.895 -2.415 1.00 95.00 267 LYS A C 1
ATOM 2152 O O . LYS A 1 267 ? -7.627 -14.637 -3.619 1.00 95.00 267 LYS A O 1
ATOM 2157 N N . ALA A 1 268 ? -8.682 -14.793 -1.641 1.00 94.38 268 ALA A N 1
ATOM 2158 C CA . ALA A 1 268 ? -9.962 -14.297 -2.128 1.00 94.38 268 ALA A CA 1
ATOM 2159 C C . ALA A 1 268 ? -9.864 -12.828 -2.563 1.00 94.38 268 ALA A C 1
ATOM 2161 O O . ALA A 1 268 ? -10.318 -12.504 -3.661 1.00 94.38 268 ALA A O 1
ATOM 2162 N N . ALA A 1 269 ? -9.230 -11.965 -1.760 1.00 92.81 269 ALA A N 1
ATOM 2163 C CA . ALA A 1 269 ? -9.009 -10.557 -2.097 1.00 92.81 269 ALA A CA 1
ATOM 2164 C C . ALA A 1 269 ? -8.197 -10.393 -3.392 1.00 92.81 269 ALA A C 1
ATOM 2166 O O . ALA A 1 269 ? -8.683 -9.765 -4.329 1.00 92.81 269 ALA A O 1
ATOM 2167 N N . ILE A 1 270 ? -7.039 -11.058 -3.498 1.00 89.88 270 ILE A N 1
ATOM 2168 C CA . ILE A 1 270 ? -6.179 -11.034 -4.699 1.00 89.88 270 ILE A CA 1
ATOM 2169 C C . ILE A 1 270 ? -6.948 -11.489 -5.947 1.00 89.88 270 ILE A C 1
ATOM 2171 O O . ILE A 1 270 ? -6.756 -10.948 -7.031 1.00 89.88 270 ILE A O 1
ATOM 2175 N N . ALA A 1 271 ? -7.857 -12.454 -5.804 1.00 92.06 271 ALA A N 1
ATOM 2176 C CA . ALA A 1 271 ? -8.690 -12.935 -6.901 1.00 92.06 271 ALA A CA 1
ATOM 2177 C C . ALA A 1 271 ? -9.939 -12.066 -7.175 1.00 92.06 271 ALA A C 1
ATOM 2179 O O . ALA A 1 271 ? -10.871 -12.533 -7.834 1.00 92.06 271 ALA A O 1
ATOM 2180 N N . GLY A 1 272 ? -10.000 -10.842 -6.636 1.00 91.00 272 GLY A N 1
ATOM 2181 C CA . GLY A 1 272 ? -11.107 -9.899 -6.825 1.00 91.00 272 GLY A CA 1
ATOM 2182 C C . GLY A 1 272 ? -12.395 -10.272 -6.082 1.00 91.00 272 GLY A C 1
ATOM 2183 O O . GLY A 1 272 ? -13.459 -9.741 -6.392 1.00 91.00 272 GLY A O 1
ATOM 2184 N N . ARG A 1 273 ? -12.323 -11.192 -5.113 1.00 93.00 273 ARG A N 1
ATOM 2185 C CA . ARG A 1 273 ? -13.461 -11.723 -4.337 1.00 93.00 273 ARG A CA 1
ATOM 2186 C C . ARG A 1 273 ? -13.387 -11.391 -2.844 1.00 93.00 273 ARG A C 1
ATOM 2188 O O . ARG A 1 273 ? -14.054 -12.036 -2.041 1.00 93.00 273 ARG A O 1
ATOM 2195 N N . GLY A 1 274 ? -12.584 -10.401 -2.462 1.00 93.31 274 GLY A N 1
ATOM 2196 C CA . GLY A 1 274 ? -12.613 -9.840 -1.111 1.00 93.31 274 GLY A CA 1
ATOM 2197 C C . GLY A 1 274 ? -13.944 -9.127 -0.807 1.00 93.31 274 GLY A C 1
ATOM 2198 O O . GLY A 1 274 ? -14.697 -8.836 -1.746 1.00 93.31 274 GLY A O 1
ATOM 2199 N N . PRO A 1 275 ? -14.228 -8.810 0.468 1.00 94.69 275 PRO A N 1
ATOM 2200 C CA . PRO A 1 275 ? -15.577 -8.478 0.947 1.00 94.69 275 PRO A CA 1
ATOM 2201 C C . PRO A 1 275 ? -16.300 -7.326 0.230 1.00 94.69 275 PRO A C 1
ATOM 2203 O O . PRO A 1 275 ? -17.520 -7.359 0.101 1.00 94.69 275 PRO A O 1
ATOM 2206 N N . ASP A 1 276 ? -15.568 -6.320 -0.248 1.00 95.06 276 ASP A N 1
ATOM 2207 C CA . ASP A 1 276 ? -16.109 -5.117 -0.898 1.00 95.06 276 ASP A CA 1
ATOM 2208 C C . ASP A 1 276 ? -15.581 -4.922 -2.337 1.00 95.06 276 ASP A C 1
ATOM 2210 O O . ASP A 1 276 ? -15.885 -3.926 -2.992 1.00 95.06 276 ASP A O 1
ATOM 2214 N N . SER A 1 277 ? -14.824 -5.889 -2.872 1.00 95.06 277 SER A N 1
ATOM 2215 C CA . SER A 1 277 ? -14.120 -5.787 -4.169 1.00 95.06 277 SER A CA 1
ATOM 2216 C C . SER A 1 277 ? -15.027 -5.367 -5.324 1.00 95.06 277 SER A C 1
ATOM 2218 O O . SER A 1 277 ? -14.693 -4.466 -6.092 1.00 95.06 277 SER A O 1
ATOM 2220 N N . ALA A 1 278 ? -16.189 -6.018 -5.439 1.00 94.31 278 ALA A N 1
ATOM 2221 C CA . ALA A 1 278 ? -17.119 -5.801 -6.541 1.00 94.31 278 ALA A CA 1
ATOM 2222 C C . ALA A 1 278 ? -17.653 -4.364 -6.553 1.00 94.31 278 ALA A C 1
ATOM 2224 O O . ALA A 1 278 ? -17.720 -3.740 -7.611 1.00 94.31 278 ALA A O 1
ATOM 2225 N N . ARG A 1 279 ? -17.982 -3.816 -5.374 1.00 93.75 279 ARG A N 1
ATOM 2226 C CA . ARG A 1 279 ? -18.414 -2.423 -5.242 1.00 93.75 279 ARG A CA 1
ATOM 2227 C C . ARG A 1 279 ? -17.278 -1.476 -5.612 1.00 93.75 279 ARG A C 1
ATOM 2229 O O . ARG A 1 279 ? -17.490 -0.583 -6.420 1.00 93.75 279 ARG A O 1
ATOM 2236 N N . ARG A 1 280 ? -16.078 -1.689 -5.060 1.00 93.31 280 ARG A N 1
ATOM 2237 C CA . ARG A 1 280 ? -14.908 -0.821 -5.275 1.00 93.31 280 ARG A CA 1
ATOM 2238 C C . ARG A 1 280 ? -14.556 -0.684 -6.756 1.00 93.31 280 ARG A C 1
ATOM 2240 O O . ARG A 1 280 ? -14.446 0.433 -7.256 1.00 93.31 280 ARG A O 1
ATOM 2247 N N . LEU A 1 281 ? -14.451 -1.810 -7.462 1.00 94.88 281 LEU A N 1
ATOM 2248 C CA . LEU A 1 281 ? -14.184 -1.826 -8.901 1.00 94.88 281 LEU A CA 1
ATOM 2249 C C . LEU A 1 281 ? -15.328 -1.194 -9.699 1.00 94.88 281 LEU A C 1
ATOM 2251 O O . LEU A 1 281 ? -15.081 -0.399 -10.602 1.00 94.88 281 LEU A O 1
ATOM 2255 N N . ASN A 1 282 ? -16.582 -1.500 -9.354 1.00 95.62 282 ASN A N 1
ATOM 2256 C CA . ASN A 1 282 ? -17.727 -0.926 -10.050 1.00 95.62 282 ASN A CA 1
ATOM 2257 C C . ASN A 1 282 ? -17.821 0.597 -9.870 1.00 95.62 282 ASN A C 1
ATOM 2259 O O . ASN A 1 282 ? -18.057 1.298 -10.847 1.00 95.62 282 ASN A O 1
ATOM 2263 N N . ASP A 1 283 ? -17.609 1.115 -8.660 1.00 94.69 283 ASP A N 1
ATOM 2264 C CA . ASP A 1 283 ? -17.647 2.553 -8.376 1.00 94.69 283 ASP A CA 1
ATOM 2265 C C . ASP A 1 283 ? -16.531 3.294 -9.130 1.00 94.69 283 ASP A C 1
ATOM 2267 O O . ASP A 1 283 ? -16.778 4.344 -9.728 1.00 94.69 283 ASP A O 1
ATOM 2271 N N . ALA A 1 284 ? -15.318 2.730 -9.155 1.00 94.81 284 ALA A N 1
ATOM 2272 C CA . ALA A 1 284 ? -14.201 3.276 -9.923 1.00 94.81 284 ALA A CA 1
ATOM 2273 C C . ALA A 1 284 ? -14.493 3.261 -11.434 1.00 94.81 284 ALA A C 1
ATOM 2275 O O . ALA A 1 284 ? -14.301 4.269 -12.118 1.00 94.81 284 ALA A O 1
ATOM 2276 N N . ARG A 1 285 ? -15.038 2.152 -11.950 1.00 96.19 285 ARG A N 1
ATOM 2277 C CA . ARG A 1 285 ? -15.415 2.008 -13.361 1.00 96.19 285 ARG A CA 1
ATOM 2278 C C . ARG A 1 285 ? -16.520 2.985 -13.757 1.00 96.19 285 ARG A C 1
ATOM 2280 O O . ARG A 1 285 ? -16.405 3.635 -14.784 1.00 96.19 285 ARG A O 1
ATOM 2287 N N . LEU A 1 286 ? -17.559 3.147 -12.937 1.00 96.12 286 LEU A N 1
ATOM 2288 C CA . LEU A 1 286 ? -18.626 4.118 -13.195 1.00 96.12 286 LEU A CA 1
ATOM 2289 C C . LEU A 1 286 ? -18.097 5.557 -13.214 1.00 96.12 286 LEU A C 1
ATOM 2291 O O . LEU A 1 286 ? -18.529 6.347 -14.052 1.00 96.12 286 LEU A O 1
ATOM 2295 N N . ALA A 1 287 ? -17.158 5.900 -12.326 1.00 93.44 287 ALA A N 1
ATOM 2296 C CA . ALA A 1 287 ? -16.509 7.210 -12.343 1.00 93.44 287 ALA A CA 1
ATOM 2297 C C . ALA A 1 287 ? -15.683 7.418 -13.624 1.00 93.44 287 ALA A C 1
ATOM 2299 O O . ALA A 1 287 ? -15.755 8.483 -14.240 1.00 93.44 287 ALA A O 1
ATOM 2300 N N . TRP A 1 288 ? -14.943 6.395 -14.056 1.00 94.75 288 TRP A N 1
ATOM 2301 C CA . TRP A 1 288 ? -14.194 6.419 -15.309 1.00 94.75 288 TRP A CA 1
ATOM 2302 C C . TRP A 1 288 ? -15.112 6.569 -16.524 1.00 94.75 288 TRP A C 1
ATOM 2304 O O . TRP A 1 288 ? -14.921 7.489 -17.323 1.00 94.75 288 TRP A O 1
ATOM 2314 N N . ASP A 1 289 ? -16.130 5.719 -16.649 1.00 95.69 289 ASP A N 1
ATOM 2315 C CA . ASP A 1 289 ? -17.082 5.711 -17.762 1.00 95.69 289 ASP A CA 1
ATOM 2316 C C . ASP A 1 289 ? -17.872 7.029 -17.818 1.00 95.69 289 ASP A C 1
ATOM 2318 O O . ASP A 1 289 ? -17.996 7.646 -18.876 1.00 95.69 289 ASP A O 1
ATOM 2322 N N . GLY A 1 290 ? -18.334 7.528 -16.666 1.00 96.88 290 GLY A N 1
ATOM 2323 C CA . GLY A 1 290 ? -19.058 8.798 -16.562 1.00 96.88 290 GLY A CA 1
ATOM 2324 C C . GLY A 1 290 ? -18.228 10.025 -16.959 1.00 96.88 290 GLY A C 1
ATOM 2325 O O . GLY A 1 290 ? -18.789 11.038 -17.374 1.00 96.88 290 GLY A O 1
ATOM 2326 N N . ALA A 1 291 ? -16.898 9.930 -16.884 1.00 95.88 291 ALA A N 1
ATOM 2327 C CA . ALA A 1 291 ? -15.969 10.974 -17.311 1.00 95.88 291 ALA A CA 1
ATOM 2328 C C . ALA A 1 291 ? -15.474 10.810 -18.764 1.00 95.88 291 ALA A C 1
ATOM 2330 O O . ALA A 1 291 ? -14.620 11.584 -19.199 1.00 95.88 291 ALA A O 1
ATOM 2331 N N . ALA A 1 292 ? -15.992 9.840 -19.532 1.00 95.75 292 ALA A N 1
ATOM 2332 C CA . ALA A 1 292 ? -15.549 9.589 -20.908 1.00 95.75 292 ALA A CA 1
ATOM 2333 C C . ALA A 1 292 ? -15.679 10.821 -21.812 1.00 95.75 292 ALA A C 1
ATOM 2335 O O . ALA A 1 292 ? -14.752 11.134 -22.550 1.00 95.75 292 ALA A O 1
ATOM 2336 N N . TRP A 1 293 ? -16.777 11.570 -21.685 1.00 96.62 293 TRP A N 1
ATOM 2337 C CA . TRP A 1 293 ? -17.004 12.780 -22.480 1.00 96.62 293 TRP A CA 1
ATOM 2338 C C . TRP A 1 293 ? -15.933 13.859 -22.249 1.00 96.62 293 TRP A C 1
ATOM 2340 O O . TRP A 1 293 ? -15.581 14.570 -23.184 1.00 96.62 293 TRP A O 1
ATOM 2350 N N . VAL A 1 294 ? -15.387 13.966 -21.028 1.00 96.94 294 VAL A N 1
ATOM 2351 C CA . VAL A 1 294 ? -14.313 14.921 -20.712 1.00 96.94 294 VAL A CA 1
ATOM 2352 C C . VAL A 1 294 ? -13.033 14.514 -21.426 1.00 96.94 294 VAL A C 1
ATOM 2354 O O . VAL A 1 294 ? -12.382 15.359 -22.031 1.00 96.94 294 VAL A O 1
ATOM 2357 N N . ARG A 1 295 ? -12.682 13.222 -21.381 1.00 94.12 295 ARG A N 1
ATOM 2358 C CA . ARG A 1 295 ? -11.488 12.701 -22.060 1.00 94.12 295 ARG A CA 1
ATOM 2359 C C . ARG A 1 295 ? -11.586 12.903 -23.572 1.00 94.12 295 ARG A C 1
ATOM 2361 O O . ARG A 1 295 ? -10.689 13.504 -24.144 1.00 94.12 295 ARG A O 1
ATOM 2368 N N . SER A 1 296 ? -12.721 12.546 -24.181 1.00 95.12 296 SER A N 1
ATOM 2369 C CA . SER A 1 296 ? -12.956 12.779 -25.613 1.00 95.12 296 SER A CA 1
ATOM 2370 C C . SER A 1 296 ? -12.845 14.258 -25.998 1.00 95.12 296 SER A C 1
ATOM 2372 O O . SER A 1 296 ? -12.203 14.580 -26.991 1.00 95.12 296 SER A O 1
ATOM 2374 N N . ALA A 1 297 ? -13.401 15.171 -25.193 1.00 96.44 297 ALA A N 1
ATOM 2375 C CA . ALA A 1 297 ? -13.294 16.607 -25.455 1.00 96.44 297 ALA A CA 1
ATOM 2376 C C . ALA A 1 297 ? -11.845 17.128 -25.363 1.00 96.44 297 ALA A C 1
ATOM 2378 O O . ALA A 1 297 ? -11.460 18.016 -26.124 1.00 96.44 297 ALA A O 1
ATOM 2379 N N . LEU A 1 298 ? -11.037 16.589 -24.442 1.00 94.75 298 LEU A N 1
ATOM 2380 C CA . LEU A 1 298 ? -9.617 16.935 -24.326 1.00 94.75 298 LEU A CA 1
ATOM 2381 C C . LEU A 1 298 ? -8.804 16.411 -25.519 1.00 94.75 298 LEU A C 1
ATOM 2383 O O . LEU A 1 298 ? -7.966 17.150 -26.037 1.00 94.75 298 LEU A O 1
ATOM 2387 N N . ASP A 1 299 ? -9.082 15.191 -25.986 1.00 92.75 299 ASP A N 1
ATOM 2388 C CA . ASP A 1 299 ? -8.417 14.599 -27.154 1.00 92.75 299 ASP A CA 1
ATOM 2389 C C . ASP A 1 299 ? -8.726 15.383 -28.440 1.00 92.75 299 ASP A C 1
ATOM 2391 O O . ASP A 1 299 ? -7.821 15.698 -29.215 1.00 92.75 299 ASP A O 1
ATOM 2395 N N . GLU A 1 300 ? -9.990 15.773 -28.644 1.00 93.94 300 GLU A N 1
ATOM 2396 C CA . GLU A 1 300 ? -10.401 16.626 -29.767 1.00 93.94 300 GLU A CA 1
ATOM 2397 C C . GLU A 1 300 ? -9.692 17.989 -29.734 1.00 93.94 300 GLU A C 1
ATOM 2399 O O . GLU A 1 300 ? -9.170 18.447 -30.752 1.00 93.94 300 GLU A O 1
ATOM 2404 N N . ALA A 1 301 ? -9.619 18.630 -28.563 1.00 92.12 301 ALA A N 1
ATOM 2405 C CA . ALA A 1 301 ? -8.936 19.914 -28.406 1.00 92.12 301 ALA A CA 1
ATOM 2406 C C . ALA A 1 301 ? -7.424 19.818 -28.680 1.00 92.12 301 ALA A C 1
ATOM 2408 O O . ALA A 1 301 ? -6.843 20.726 -29.286 1.00 92.12 301 ALA A O 1
ATOM 2409 N N . ALA A 1 302 ? -6.789 18.718 -28.266 1.00 90.25 302 ALA A N 1
ATOM 2410 C CA . ALA A 1 302 ? -5.382 18.453 -28.547 1.00 90.25 302 ALA A CA 1
ATOM 2411 C C . ALA A 1 302 ? -5.138 18.244 -30.049 1.00 90.25 302 ALA A C 1
ATOM 2413 O O . ALA A 1 302 ? -4.196 18.818 -30.592 1.00 90.25 302 ALA A O 1
ATOM 2414 N N . ALA A 1 303 ? -6.015 17.502 -30.735 1.00 88.25 303 ALA A N 1
ATOM 2415 C CA . ALA A 1 303 ? -5.917 17.258 -32.174 1.00 88.25 303 ALA A CA 1
ATOM 2416 C C . ALA A 1 303 ? -6.093 18.531 -33.021 1.00 88.25 303 ALA A C 1
ATOM 2418 O O . ALA A 1 303 ? -5.472 18.656 -34.069 1.00 88.25 303 ALA A O 1
ATOM 2419 N N . VAL A 1 304 ? -6.909 19.488 -32.569 1.00 85.69 304 VAL A N 1
ATOM 2420 C CA . VAL A 1 304 ? -7.070 20.799 -33.232 1.00 85.69 304 VAL A CA 1
ATOM 2421 C C . VAL A 1 304 ? -5.842 21.702 -33.044 1.00 85.69 304 VAL A C 1
ATOM 2423 O O . VAL A 1 304 ? -5.622 22.617 -33.836 1.00 85.69 304 VAL A O 1
ATOM 2426 N N . SER A 1 305 ? -5.053 21.467 -31.995 1.00 73.31 305 SER A N 1
ATOM 2427 C CA . SER A 1 305 ? -3.901 22.301 -31.626 1.00 73.31 305 SER A CA 1
ATOM 2428 C C . SER A 1 305 ? -2.559 21.791 -32.176 1.00 73.31 305 SER A C 1
ATOM 2430 O O . SER A 1 305 ? -1.548 22.471 -31.988 1.00 73.31 305 SER A O 1
ATOM 2432 N N . ALA A 1 306 ? -2.544 20.612 -32.806 1.00 63.69 306 ALA A N 1
ATOM 2433 C CA . ALA A 1 306 ? -1.374 19.953 -33.396 1.00 63.69 306 ALA A CA 1
ATOM 2434 C C . ALA A 1 306 ? -1.292 20.190 -34.912 1.00 63.69 306 ALA A C 1
ATOM 2436 O O . ALA A 1 306 ? -0.154 20.346 -35.410 1.00 63.69 306 ALA A O 1
#

Foldseek 3Di:
DAEDPDVVRVLVCLVVLAADELPYDDDVVRLVVLLLVLLQVLLQLLLVLVQLVVCLVPQPDDVRNVLSVLSSVLSPVLSVLSQVVSVSSVPDHSVRSLVCSLVLVHAYQLLSLDHDDDVLLVLLCLALQLLLVLLQLVQLLVSARHDSVNVSSVVSSVSSVVSNVVSLVQLLCLLVDDPVSVVSNLVNQLVCVLSSLCRLPDWDDPPDPCCSSSSGPDTSVVSSQVSQQPVCVSQVVSVHDHNFPPWDQDPVPRGTDGDDRDCVLVVCSRSQNHDRSVVSSVVSSCVVVVCVVVVVVVVVVVVVVD

Sequence (306 aa):
MRSWSSMEEFEAFLDGGGLVEPDDDMPDAYREAVFRFIELHANSEYMGGLTERDWIAKAPGLTNKLTALAKTQDEIGHAHLLYMVAADMGVKTRDEMTTDLLAGRTTFHNVFHYRAYSWGDQIAIAYLVDAAALASQQAVFKNCSYGPYKRILRRIIAEEGFHMRNGEELLLKMAKGTAQQHEMMQEGIDRWWWPSVQLFGPDTRPDDVLLRWHIKSERNEDLRDRFVQKMVPQLTAAGFTIPDPDLHQDPETGRWVSGEIDWDALKAAIAGRGPDSARRLNDARLAWDGAAWVRSALDEAAAVSA